Protein AF-A0A9X8X967-F1 (afdb_monomer_lite)

Sequence (261 aa):
MIESDLLDVYTKVLSPWNLIYKDFKKRVIAYIVCILVMFFSLIIVGVIKGWNNWILIANFVFCTIIFYWSLNYFILRVAKEYSKNIYGATFQSNEWTMFICLAIRNYLYQQNILVGNRELNIESLDFLISMLEKRKEEMQRTSIINYFSACGALFLILFVPVWSALNSFFYNKGNFSVEQAYGYLGMVTVILIMVICGIWGIIWRLFILELVSLKIDRVSRLLRCVETIKFMLKNNEYKKSNEIKVNLGKFEELLIEYNRK

pLDDT: mean 76.0, std 11.37, range [49.12, 91.75]

Foldseek 3Di:
DVLVVLLCCLQPLVALCNLFCVVVVVLVVVLVVVLVCVVVVLVVCCVVVVPDPVVSVVVVVVSLVVNVVCCCPSPQVNRQVVCCVAWVAGPPDPRSLVSSLVLSVVVCVVVVLQVPDLVSNLVSLVVSLVVLVVVLVVVVVVVVVVVVVVVVVVCCVVVVVLVVVLVVVVPPPDDDDPVVSVVVSVSVVVVVCCCCCRNVVVCCVPPCCRNPVDSSSSSVSSSVSSVVNSVCSVDVVVVVVPPSVTDCPVSVVSVVVVVVD

Structure (mmCIF, N/CA/C/O backbone):
data_AF-A0A9X8X967-F1
#
_entry.id   AF-A0A9X8X967-F1
#
loop_
_atom_site.group_PDB
_atom_site.id
_atom_site.type_symbol
_atom_site.label_atom_id
_atom_site.label_alt_id
_atom_site.label_comp_id
_atom_site.label_asym_id
_atom_site.label_entity_id
_atom_site.label_seq_id
_atom_site.pdbx_PDB_ins_code
_atom_site.Cartn_x
_atom_site.Cartn_y
_atom_site.Cartn_z
_atom_site.occupancy
_atom_site.B_iso_or_equiv
_atom_site.auth_seq_id
_atom_site.auth_comp_id
_atom_site.auth_asym_id
_atom_site.auth_atom_id
_atom_site.pdbx_PDB_model_num
ATOM 1 N N . MET A 1 1 ? -10.686 -12.520 17.821 1.00 68.25 1 MET A N 1
ATOM 2 C CA . MET A 1 1 ? -10.218 -11.653 18.936 1.00 68.25 1 MET A CA 1
ATOM 3 C C . MET A 1 1 ? -10.467 -10.247 18.441 1.00 68.25 1 MET A C 1
ATOM 5 O O . MET A 1 1 ? -10.017 -9.966 17.351 1.00 68.25 1 MET A O 1
ATOM 9 N N . ILE A 1 2 ? -11.179 -9.382 19.156 1.00 80.44 2 ILE A N 1
ATOM 10 C CA . ILE A 1 2 ? -11.699 -8.102 18.619 1.00 80.44 2 ILE A CA 1
ATOM 11 C C . ILE A 1 2 ? -10.695 -7.321 17.734 1.00 80.44 2 ILE A C 1
ATOM 13 O O . ILE A 1 2 ? -11.059 -6.776 16.696 1.00 80.44 2 ILE A O 1
ATOM 17 N N . GLU A 1 3 ? -9.414 -7.322 18.103 1.00 82.50 3 GLU A N 1
ATOM 18 C CA . GLU A 1 3 ? -8.309 -6.703 17.362 1.00 82.50 3 GLU A CA 1
ATOM 19 C C . GLU A 1 3 ? -8.007 -7.361 15.991 1.00 82.50 3 GLU A C 1
ATOM 21 O O . GLU A 1 3 ? -7.747 -6.659 15.013 1.00 82.50 3 GLU A O 1
ATOM 26 N N . SER A 1 4 ? -8.105 -8.693 15.868 1.00 84.00 4 SER A N 1
ATOM 27 C CA . SER A 1 4 ? -8.028 -9.397 14.576 1.00 84.00 4 SER A CA 1
ATOM 28 C C . SER A 1 4 ? -9.163 -8.999 13.649 1.00 84.00 4 SER A C 1
ATOM 30 O O . SER A 1 4 ? -8.927 -8.756 12.469 1.00 84.00 4 SER A O 1
ATOM 32 N N . ASP A 1 5 ? -10.367 -8.890 14.197 1.00 85.19 5 ASP A N 1
ATOM 33 C CA . ASP A 1 5 ? -11.582 -8.658 13.421 1.00 85.19 5 ASP A CA 1
ATOM 34 C C . ASP A 1 5 ? -11.628 -7.194 12.964 1.00 85.19 5 ASP A C 1
ATOM 36 O O . ASP A 1 5 ? -11.924 -6.897 11.808 1.00 85.19 5 ASP A O 1
ATOM 40 N N . LEU A 1 6 ? -11.202 -6.276 13.838 1.00 86.62 6 LEU A N 1
ATOM 41 C CA . LEU A 1 6 ? -11.007 -4.866 13.514 1.00 86.62 6 LEU A CA 1
ATOM 42 C C . LEU A 1 6 ? -9.927 -4.665 12.442 1.00 86.62 6 LEU A C 1
ATOM 44 O O . LEU A 1 6 ? -10.119 -3.875 11.515 1.00 86.62 6 LEU A O 1
ATOM 48 N N . LEU A 1 7 ? -8.804 -5.385 12.537 1.00 85.94 7 LEU A N 1
ATOM 49 C CA . LEU A 1 7 ? -7.766 -5.335 11.510 1.00 85.94 7 LEU A CA 1
ATOM 50 C C . LEU A 1 7 ? -8.289 -5.888 10.181 1.00 85.94 7 LEU A C 1
ATOM 52 O O . LEU A 1 7 ? -8.041 -5.302 9.130 1.00 85.94 7 LEU A O 1
ATOM 56 N N . ASP A 1 8 ? -9.046 -6.976 10.193 1.00 86.12 8 ASP A N 1
ATOM 57 C CA . ASP A 1 8 ? -9.625 -7.543 8.979 1.00 86.12 8 ASP A CA 1
ATOM 58 C C . ASP A 1 8 ? -10.626 -6.590 8.316 1.00 86.12 8 ASP A C 1
ATOM 60 O O . ASP A 1 8 ? -10.542 -6.365 7.109 1.00 86.12 8 ASP A O 1
ATOM 64 N N . VAL A 1 9 ? -11.494 -5.935 9.087 1.00 85.62 9 VAL A N 1
ATOM 65 C CA . VAL A 1 9 ? -12.396 -4.890 8.575 1.00 85.62 9 VAL A CA 1
ATOM 66 C C . VAL A 1 9 ? -11.599 -3.713 8.015 1.00 85.62 9 VAL A C 1
ATOM 68 O O . VAL A 1 9 ? -11.854 -3.265 6.896 1.00 85.62 9 VAL A O 1
ATOM 71 N N . TYR A 1 10 ? -10.574 -3.246 8.729 1.00 85.25 10 TYR A N 1
ATOM 72 C CA . TYR A 1 10 ? -9.719 -2.161 8.254 1.00 85.25 10 TYR A CA 1
ATOM 73 C C . TYR A 1 10 ? -9.001 -2.509 6.939 1.00 85.25 10 TYR A C 1
ATOM 75 O O . TYR A 1 10 ? -8.915 -1.701 6.016 1.00 85.25 10 TYR A O 1
ATOM 83 N N . THR A 1 11 ? -8.483 -3.731 6.837 1.00 81.44 11 THR A N 1
ATOM 84 C CA . THR A 1 11 ? -7.628 -4.144 5.721 1.00 81.44 11 THR A CA 1
ATOM 85 C C . THR A 1 11 ? -8.389 -4.678 4.521 1.00 81.44 11 THR A C 1
ATOM 87 O O . THR A 1 11 ? -7.900 -4.548 3.399 1.00 81.44 11 THR A O 1
ATOM 90 N N . LYS A 1 12 ? -9.555 -5.288 4.731 1.00 81.56 12 LYS A N 1
ATOM 91 C CA . LYS A 1 12 ? -10.397 -5.830 3.668 1.00 81.56 12 LYS A CA 1
ATOM 92 C C . LYS A 1 12 ? -11.453 -4.799 3.301 1.00 81.56 12 LYS A C 1
ATOM 94 O O . LYS A 1 12 ? -11.432 -4.310 2.177 1.00 81.56 12 LYS A O 1
ATOM 99 N N . VAL A 1 13 ? -12.324 -4.403 4.226 1.00 83.94 13 VAL A N 1
ATOM 100 C CA . VAL A 1 13 ? -13.479 -3.531 3.935 1.00 83.94 13 VAL A CA 1
ATOM 101 C C . VAL A 1 13 ? -13.050 -2.087 3.660 1.00 83.94 13 VAL A C 1
ATOM 103 O O . VAL A 1 13 ? -13.390 -1.543 2.613 1.00 83.94 13 VAL A O 1
ATOM 106 N N . LEU A 1 14 ? -12.237 -1.493 4.539 1.00 84.69 14 LEU A N 1
ATOM 107 C CA . LEU A 1 14 ? -11.791 -0.092 4.430 1.00 84.69 14 LEU A CA 1
ATOM 108 C C . LEU A 1 14 ? -10.559 0.113 3.533 1.00 84.69 14 LEU A C 1
ATOM 110 O O . LEU A 1 14 ? -9.954 1.188 3.524 1.00 84.69 14 LEU A O 1
ATOM 114 N N . SER A 1 15 ? -10.174 -0.898 2.752 1.00 82.19 15 SER A N 1
ATOM 115 C CA . SER A 1 15 ? -9.072 -0.745 1.805 1.00 82.19 15 SER A CA 1
ATOM 116 C C . SER A 1 15 ? -9.432 0.247 0.691 1.00 82.19 15 SER A C 1
ATOM 118 O O . SER A 1 15 ? -10.554 0.211 0.176 1.00 82.19 15 SER A O 1
ATOM 120 N N . PRO A 1 16 ? -8.477 1.075 0.218 1.00 80.25 16 PRO A N 1
ATOM 121 C CA . PRO A 1 16 ? -8.687 1.913 -0.965 1.00 80.25 16 PRO A CA 1
ATOM 122 C C . PRO A 1 16 ? -9.142 1.099 -2.180 1.00 80.25 16 PRO A C 1
ATOM 124 O O . PRO A 1 16 ? -9.908 1.583 -3.010 1.00 80.25 16 PRO A O 1
ATOM 127 N N . TRP A 1 17 ? -8.699 -0.161 -2.271 1.00 80.44 17 TRP A N 1
ATOM 128 C CA . TRP A 1 17 ? -9.154 -1.076 -3.308 1.00 80.44 17 TRP A CA 1
ATOM 129 C C . TRP A 1 17 ? -10.666 -1.299 -3.258 1.00 80.44 17 TRP A C 1
ATOM 131 O O . TRP A 1 17 ? -11.333 -1.071 -4.261 1.00 80.44 17 TRP A O 1
ATOM 141 N N . ASN A 1 18 ? -11.218 -1.694 -2.109 1.00 83.19 18 ASN A N 1
ATOM 142 C CA . ASN A 1 18 ? -12.646 -1.992 -2.000 1.00 83.19 18 ASN A CA 1
ATOM 143 C C . ASN A 1 18 ? -13.534 -0.747 -1.975 1.00 83.19 18 ASN A C 1
ATOM 145 O O . ASN A 1 18 ? -14.647 -0.807 -2.489 1.00 83.19 18 ASN A O 1
ATOM 149 N N . LEU A 1 19 ? -13.046 0.370 -1.434 1.00 84.75 19 LEU A N 1
ATOM 150 C CA . LEU A 1 19 ? -13.809 1.619 -1.373 1.00 84.75 19 LEU A CA 1
ATOM 151 C C . LEU A 1 19 ? -13.832 2.379 -2.708 1.00 84.75 19 LEU A C 1
ATOM 153 O O . LEU A 1 19 ? -14.781 3.100 -2.994 1.00 84.75 19 LEU A O 1
ATOM 157 N N . ILE A 1 20 ? -12.775 2.271 -3.515 1.00 85.50 20 ILE A N 1
ATOM 158 C CA . ILE A 1 20 ? -12.597 3.132 -4.690 1.00 85.50 20 ILE A CA 1
ATOM 159 C C . ILE A 1 20 ? -12.277 2.293 -5.928 1.00 85.50 20 ILE A C 1
ATOM 161 O O . ILE A 1 20 ? -13.062 2.242 -6.874 1.00 85.50 20 ILE A O 1
ATOM 165 N N . TYR A 1 21 ? -11.129 1.614 -5.944 1.00 80.56 21 TYR A N 1
ATOM 166 C CA . TYR A 1 21 ? -10.587 1.054 -7.188 1.00 80.56 21 TYR A CA 1
ATOM 167 C C . TYR A 1 21 ? -11.379 -0.140 -7.749 1.00 80.56 21 TYR A C 1
ATOM 169 O O . TYR A 1 21 ? -11.346 -0.369 -8.960 1.00 80.56 21 TYR A O 1
ATOM 177 N N . LYS A 1 22 ? -12.126 -0.877 -6.916 1.00 83.31 22 LYS A N 1
ATOM 178 C CA . LYS A 1 22 ? -12.983 -2.007 -7.324 1.00 83.31 22 LYS A CA 1
ATOM 179 C C . LYS A 1 22 ? -13.998 -1.581 -8.388 1.00 83.31 22 LYS A C 1
ATOM 181 O O . LYS A 1 22 ? -14.195 -2.313 -9.363 1.00 83.31 22 LYS A O 1
ATOM 186 N N . ASP A 1 23 ? -14.562 -0.382 -8.248 1.00 83.31 23 ASP A N 1
ATOM 187 C CA . ASP A 1 23 ? -15.622 0.141 -9.117 1.00 83.31 23 ASP A CA 1
ATOM 188 C C . ASP A 1 23 ? -15.113 0.557 -10.506 1.00 83.31 23 ASP A C 1
ATOM 190 O O . ASP A 1 23 ? -15.862 0.554 -11.481 1.00 83.31 23 ASP A O 1
ATOM 194 N N . PHE A 1 24 ? -13.812 0.819 -10.649 1.00 85.19 24 PHE A N 1
ATOM 195 C CA . PHE A 1 24 ? -13.181 1.107 -11.940 1.00 85.19 24 PHE A CA 1
ATOM 196 C C . PHE A 1 24 ? -11.979 0.200 -12.229 1.00 85.19 24 PHE A C 1
ATOM 198 O O . PHE A 1 24 ? -11.060 0.576 -12.962 1.00 85.19 24 PHE A O 1
ATOM 205 N N . LYS A 1 25 ? -12.027 -1.052 -11.749 1.00 82.19 25 LYS A N 1
ATOM 206 C CA . LYS A 1 25 ? -10.971 -2.065 -11.937 1.00 82.19 25 LYS A CA 1
ATOM 207 C C . LYS A 1 25 ? -10.517 -2.215 -13.391 1.00 82.19 25 LYS A C 1
ATOM 209 O O . LYS A 1 25 ? -9.328 -2.341 -13.653 1.00 82.19 25 LYS A O 1
ATOM 214 N N . LYS A 1 26 ? -11.450 -2.138 -14.352 1.00 84.31 26 LYS A N 1
ATOM 215 C CA . LYS A 1 26 ? -11.147 -2.230 -15.792 1.00 84.31 26 LYS A CA 1
ATOM 216 C C . LYS A 1 26 ? -10.220 -1.100 -16.244 1.00 84.31 26 LYS A C 1
ATOM 218 O O . LYS A 1 26 ? -9.294 -1.349 -17.004 1.00 84.31 26 LYS A O 1
ATOM 223 N N . ARG A 1 27 ? -10.437 0.119 -15.739 1.00 84.00 27 ARG A N 1
ATOM 224 C CA . ARG A 1 27 ? -9.608 1.295 -16.031 1.00 84.00 27 ARG A CA 1
ATOM 225 C C . ARG A 1 27 ? -8.220 1.159 -15.410 1.00 84.00 27 ARG A C 1
ATOM 227 O O . ARG A 1 27 ? -7.241 1.440 -16.088 1.00 84.00 27 ARG A O 1
ATOM 234 N N . VAL A 1 28 ? -8.134 0.686 -14.163 1.00 82.44 28 VAL A N 1
ATOM 235 C CA . VAL A 1 28 ? -6.846 0.438 -13.489 1.00 82.44 28 VAL A CA 1
ATOM 236 C C . VAL A 1 28 ? -6.035 -0.623 -14.236 1.00 82.44 28 VAL A C 1
ATOM 238 O O . VAL A 1 28 ? -4.866 -0.400 -14.530 1.00 82.44 28 VAL A O 1
ATOM 241 N N . ILE A 1 29 ? -6.660 -1.748 -14.598 1.00 81.62 29 ILE A N 1
ATOM 242 C CA . ILE A 1 29 ? -5.999 -2.828 -15.343 1.00 81.62 29 ILE A CA 1
ATOM 243 C C . ILE A 1 29 ? -5.556 -2.336 -16.723 1.00 81.62 29 ILE A C 1
ATOM 245 O O . ILE A 1 29 ? -4.400 -2.526 -17.083 1.00 81.62 29 ILE A O 1
ATOM 249 N N . ALA A 1 30 ? -6.437 -1.667 -17.474 1.00 84.94 30 ALA A N 1
ATOM 250 C CA . ALA A 1 30 ? -6.096 -1.122 -18.786 1.00 84.94 30 ALA A CA 1
ATOM 251 C C . ALA A 1 30 ? -4.916 -0.144 -18.704 1.00 84.94 30 ALA A C 1
ATOM 253 O O . ALA A 1 30 ? -3.996 -0.228 -19.508 1.00 84.94 30 ALA A O 1
ATOM 254 N N . TYR A 1 31 ? -4.901 0.729 -17.694 1.00 85.06 31 TYR A N 1
ATOM 255 C CA . TYR A 1 31 ? -3.797 1.651 -17.449 1.00 85.06 31 TYR A CA 1
ATOM 256 C C . TYR A 1 31 ? -2.475 0.903 -17.214 1.00 85.06 31 TYR A C 1
ATOM 258 O O . TYR A 1 31 ? -1.497 1.167 -17.911 1.00 85.06 31 TYR A O 1
ATOM 266 N N . ILE A 1 32 ? -2.459 -0.085 -16.311 1.00 80.50 32 ILE A N 1
ATOM 267 C CA . ILE A 1 32 ? -1.270 -0.912 -16.037 1.00 80.50 32 ILE A CA 1
ATOM 268 C C . ILE A 1 32 ? -0.780 -1.610 -17.313 1.00 80.50 32 ILE A C 1
ATOM 270 O O . ILE A 1 32 ? 0.415 -1.583 -17.603 1.00 80.50 32 ILE A O 1
ATOM 274 N N . VAL A 1 33 ? -1.689 -2.191 -18.102 1.00 82.94 33 VAL A N 1
ATOM 275 C CA . VAL A 1 33 ? -1.343 -2.861 -19.365 1.00 82.94 33 VAL A CA 1
ATOM 276 C C . VAL A 1 33 ? -0.732 -1.876 -20.362 1.00 82.94 33 VAL A C 1
ATOM 278 O O . VAL A 1 33 ? 0.333 -2.163 -20.902 1.00 82.94 33 VAL A O 1
ATOM 281 N N . CYS A 1 34 ? -1.337 -0.702 -20.566 1.00 84.69 34 CYS A N 1
ATOM 282 C CA . CYS A 1 34 ? -0.803 0.323 -21.468 1.00 84.69 34 CYS A CA 1
ATOM 283 C C . CYS A 1 34 ? 0.621 0.743 -21.086 1.00 84.69 34 CYS A C 1
ATOM 285 O O . CYS A 1 34 ? 1.469 0.933 -21.954 1.00 84.69 34 CYS A O 1
ATOM 287 N N . ILE A 1 35 ? 0.901 0.852 -19.789 1.00 81.31 35 ILE A N 1
ATOM 288 C CA . ILE A 1 35 ? 2.224 1.231 -19.288 1.00 81.31 35 ILE A CA 1
ATOM 289 C C . ILE A 1 35 ? 3.246 0.134 -19.534 1.00 81.31 35 ILE A C 1
ATOM 291 O O . ILE A 1 35 ? 4.339 0.422 -20.016 1.00 81.31 35 ILE A O 1
ATOM 295 N N . LEU A 1 36 ? 2.899 -1.118 -19.228 1.00 78.94 36 LEU A N 1
ATOM 296 C CA . LEU A 1 36 ? 3.782 -2.249 -19.491 1.00 78.94 36 LEU A CA 1
ATOM 297 C C . LEU A 1 36 ? 4.109 -2.331 -20.983 1.00 78.94 36 LEU A C 1
ATOM 299 O O . LEU A 1 36 ? 5.281 -2.410 -21.341 1.00 78.94 36 LEU A O 1
ATOM 303 N N . VAL A 1 37 ? 3.099 -2.220 -21.850 1.00 85.31 37 VAL A N 1
ATOM 304 C CA . VAL A 1 37 ? 3.288 -2.204 -23.307 1.00 85.31 37 VAL A CA 1
ATOM 305 C C . VAL A 1 37 ? 4.204 -1.053 -23.732 1.00 85.31 37 VAL A C 1
ATOM 307 O O . VAL A 1 37 ? 5.136 -1.281 -24.500 1.00 85.31 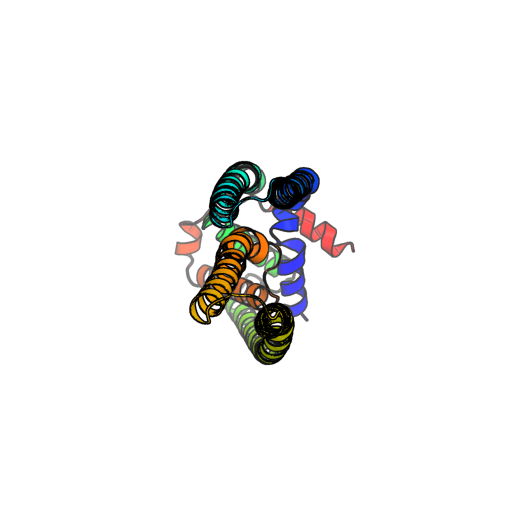37 VAL A O 1
ATOM 310 N N . MET A 1 38 ? 4.006 0.156 -23.196 1.00 83.69 38 MET A N 1
ATOM 311 C CA . MET A 1 38 ? 4.870 1.306 -23.476 1.00 83.69 38 MET A CA 1
ATOM 312 C C . MET A 1 38 ? 6.333 1.019 -23.100 1.00 83.69 38 MET A C 1
ATOM 314 O O . MET A 1 38 ? 7.215 1.173 -23.944 1.00 83.69 38 MET A O 1
ATOM 318 N N . PHE A 1 39 ? 6.603 0.537 -21.882 1.00 77.81 39 PHE A N 1
ATOM 319 C CA . PHE A 1 39 ? 7.967 0.226 -21.440 1.00 77.81 39 PHE A CA 1
ATOM 320 C C . PHE A 1 39 ? 8.613 -0.905 -22.249 1.00 77.81 39 PHE A C 1
ATOM 322 O O . PHE A 1 39 ? 9.757 -0.763 -22.678 1.00 77.81 39 PHE A O 1
ATOM 329 N N . PHE A 1 40 ? 7.889 -1.996 -22.520 1.00 77.00 40 PHE A N 1
ATOM 330 C CA . PHE A 1 40 ? 8.412 -3.092 -23.340 1.00 77.00 40 PHE A CA 1
ATOM 331 C C . PHE A 1 40 ? 8.702 -2.643 -24.772 1.00 77.00 40 PHE A C 1
ATOM 333 O O . PHE A 1 40 ? 9.763 -2.962 -25.306 1.00 77.00 40 PHE A O 1
ATOM 340 N N . SER A 1 41 ? 7.805 -1.861 -25.379 1.00 81.12 41 SER A N 1
ATOM 341 C CA . SER A 1 41 ? 8.018 -1.335 -26.729 1.00 81.12 41 SER A CA 1
ATOM 342 C C . SER A 1 41 ? 9.268 -0.454 -26.811 1.00 81.12 41 SER A C 1
ATOM 344 O O . SER A 1 41 ? 10.035 -0.572 -27.763 1.00 81.12 41 SER A O 1
ATOM 346 N N . LEU A 1 42 ? 9.534 0.357 -25.783 1.00 80.81 42 LEU A N 1
ATOM 347 C CA . LEU A 1 42 ? 10.707 1.226 -25.715 1.00 80.81 42 LEU A CA 1
ATOM 348 C C . LEU A 1 42 ? 12.007 0.423 -25.622 1.00 80.81 42 LEU A C 1
ATOM 350 O O . LEU A 1 42 ? 12.968 0.736 -26.323 1.00 80.81 42 LEU A O 1
ATOM 354 N N . ILE A 1 43 ? 12.024 -0.639 -24.813 1.00 75.62 43 ILE A N 1
ATOM 355 C CA . ILE A 1 43 ? 13.172 -1.550 -24.715 1.00 75.62 43 ILE A CA 1
ATOM 356 C C . ILE A 1 43 ? 13.419 -2.235 -26.066 1.00 75.62 43 ILE A C 1
ATOM 358 O O . ILE A 1 43 ? 14.541 -2.213 -26.565 1.00 75.62 43 ILE A O 1
ATOM 362 N N . ILE A 1 44 ? 12.375 -2.790 -26.690 1.00 77.50 44 ILE A N 1
ATOM 363 C CA . ILE A 1 44 ? 12.481 -3.496 -27.977 1.00 77.50 44 ILE A CA 1
ATOM 364 C C . ILE A 1 44 ? 12.991 -2.557 -29.076 1.00 77.50 44 ILE A C 1
ATOM 366 O O . ILE A 1 44 ? 13.932 -2.898 -29.788 1.00 77.50 44 ILE A O 1
ATOM 370 N N . VAL A 1 45 ? 12.412 -1.359 -29.201 1.00 81.62 45 VAL A N 1
ATOM 371 C CA . VAL A 1 45 ? 12.843 -0.362 -30.195 1.00 81.62 45 VAL A CA 1
ATOM 372 C C . VAL A 1 45 ? 14.281 0.077 -29.939 1.00 81.62 45 VAL A C 1
ATOM 374 O O . VAL A 1 45 ? 15.057 0.189 -30.887 1.00 81.62 45 VAL A O 1
ATOM 377 N N . GLY A 1 46 ? 14.644 0.285 -28.673 1.00 78.38 46 GLY A N 1
ATOM 378 C CA . GLY A 1 46 ? 15.997 0.632 -28.265 1.00 78.38 46 GLY A CA 1
ATOM 379 C C . GLY A 1 46 ? 17.036 -0.407 -28.685 1.00 78.38 46 GLY A C 1
ATOM 380 O O . GLY A 1 46 ? 18.081 -0.042 -29.225 1.00 78.38 46 GLY A O 1
ATOM 381 N N . VAL A 1 47 ? 16.714 -1.694 -28.510 1.00 74.12 47 VAL A N 1
ATOM 382 C CA . VAL A 1 47 ? 17.558 -2.821 -28.937 1.00 74.12 47 VAL A CA 1
ATOM 383 C C . VAL A 1 47 ? 17.630 -2.914 -30.463 1.00 74.12 47 VAL A C 1
ATOM 385 O O . VAL A 1 47 ? 18.727 -2.972 -31.011 1.00 74.12 47 VAL A O 1
ATOM 388 N N . ILE A 1 48 ? 16.491 -2.871 -31.166 1.00 78.69 48 ILE A N 1
ATOM 389 C CA . ILE A 1 48 ? 16.438 -2.996 -32.637 1.00 78.69 48 ILE A CA 1
ATOM 390 C C . ILE A 1 48 ? 17.202 -1.862 -33.324 1.00 78.69 48 ILE A C 1
ATOM 392 O O . ILE A 1 48 ? 17.904 -2.091 -34.306 1.00 78.69 48 ILE A O 1
ATOM 396 N N . LYS A 1 49 ? 17.061 -0.627 -32.831 1.00 81.12 49 LYS A N 1
ATOM 397 C CA . LYS A 1 49 ? 17.703 0.549 -33.429 1.00 81.12 49 LYS A CA 1
ATOM 398 C C . LYS A 1 49 ? 19.135 0.783 -32.947 1.00 81.12 49 LYS A C 1
ATOM 400 O O . LYS A 1 49 ? 19.743 1.755 -33.390 1.00 81.12 49 LYS A O 1
ATOM 405 N N . GLY A 1 50 ? 19.655 -0.049 -32.041 1.00 79.62 50 GLY A N 1
ATOM 406 C CA . GLY A 1 50 ? 20.996 0.119 -31.478 1.00 79.62 50 GLY A CA 1
ATOM 407 C C . GLY A 1 50 ? 21.193 1.491 -30.830 1.00 79.62 50 GLY A C 1
ATOM 408 O O . GLY A 1 50 ? 22.214 2.140 -31.048 1.00 79.62 50 GLY A O 1
ATOM 409 N N . TRP A 1 51 ? 20.187 1.985 -30.100 1.00 78.62 51 TRP A N 1
ATOM 410 C CA . TRP A 1 51 ? 20.268 3.301 -29.470 1.00 78.62 51 TRP A CA 1
ATOM 411 C C . TRP A 1 51 ? 21.436 3.371 -28.491 1.00 78.62 51 TRP A C 1
ATOM 413 O O . TRP A 1 51 ? 21.618 2.488 -27.656 1.00 78.62 51 TRP A O 1
ATOM 423 N N . ASN A 1 52 ? 22.189 4.470 -28.549 1.00 78.38 52 ASN A N 1
ATOM 424 C CA . ASN A 1 52 ? 23.182 4.760 -27.524 1.00 78.38 52 ASN A CA 1
ATOM 425 C C . ASN A 1 52 ? 22.483 4.931 -26.158 1.00 78.38 52 ASN A C 1
ATOM 427 O O . ASN A 1 52 ? 21.361 5.441 -26.077 1.00 78.38 52 ASN A O 1
ATOM 431 N N . ASN A 1 53 ? 23.176 4.557 -25.085 1.00 71.75 53 ASN A N 1
ATOM 432 C CA . ASN A 1 53 ? 22.720 4.587 -23.697 1.00 71.75 53 ASN A CA 1
ATOM 433 C C . ASN A 1 53 ? 22.077 5.926 -23.308 1.00 71.75 53 ASN A C 1
ATOM 435 O O . ASN A 1 53 ? 21.052 5.942 -22.636 1.00 71.75 53 ASN A O 1
ATOM 439 N N . TRP A 1 54 ? 22.610 7.054 -23.785 1.00 72.25 54 TRP A N 1
ATOM 440 C CA . TRP A 1 54 ? 22.041 8.380 -23.513 1.00 72.25 54 TRP A CA 1
ATOM 441 C C . TRP A 1 54 ? 20.631 8.571 -24.079 1.00 72.25 54 TRP A C 1
ATOM 443 O O . TRP A 1 54 ? 19.779 9.165 -23.422 1.00 72.25 54 TRP A O 1
ATOM 453 N N . ILE A 1 55 ? 20.359 8.031 -25.269 1.00 77.88 55 ILE A N 1
ATOM 454 C CA . ILE A 1 55 ? 19.038 8.097 -25.905 1.00 77.88 55 ILE A CA 1
ATOM 455 C C . ILE A 1 55 ? 18.054 7.207 -25.140 1.00 77.88 55 ILE A C 1
ATOM 457 O O . ILE A 1 55 ? 16.914 7.611 -24.910 1.00 77.88 55 ILE A O 1
ATOM 461 N N . LEU A 1 56 ? 18.495 6.027 -24.696 1.00 73.00 56 LEU A N 1
ATOM 462 C CA . LEU A 1 56 ? 17.696 5.135 -23.852 1.00 73.00 56 LEU A CA 1
ATOM 463 C C . LEU A 1 56 ? 17.327 5.799 -22.522 1.00 73.00 56 LEU A C 1
ATOM 465 O O . LEU A 1 56 ? 16.155 5.808 -22.154 1.00 73.00 56 LEU A O 1
ATOM 469 N N . ILE A 1 57 ? 18.301 6.411 -21.842 1.00 72.81 57 ILE A N 1
ATOM 470 C CA . ILE A 1 57 ? 18.087 7.128 -20.579 1.00 72.81 57 ILE A CA 1
ATOM 471 C C . ILE A 1 57 ? 17.124 8.304 -20.784 1.00 72.81 57 ILE A C 1
ATOM 473 O O . ILE A 1 57 ? 16.168 8.448 -20.025 1.00 72.81 57 ILE A O 1
ATOM 477 N N . ALA A 1 58 ? 17.323 9.121 -21.823 1.00 78.12 58 ALA A N 1
ATOM 478 C CA . ALA A 1 58 ? 16.457 10.266 -22.103 1.00 78.12 58 ALA A CA 1
ATOM 479 C C . ALA A 1 58 ? 15.000 9.843 -22.365 1.00 78.12 58 ALA A C 1
ATOM 481 O O . ALA A 1 58 ? 14.074 10.411 -21.783 1.00 78.12 58 ALA A O 1
ATOM 482 N N . ASN A 1 59 ? 14.786 8.804 -23.180 1.00 81.31 59 ASN A N 1
ATOM 483 C CA . ASN A 1 59 ? 13.449 8.266 -23.444 1.00 81.31 59 ASN A CA 1
ATOM 484 C C . ASN A 1 59 ? 12.825 7.640 -22.190 1.00 81.31 59 ASN A C 1
ATOM 486 O O . ASN A 1 59 ? 11.638 7.823 -21.932 1.00 81.31 59 ASN A O 1
ATOM 490 N N . PHE A 1 60 ? 13.618 6.946 -21.375 1.00 76.81 60 PHE A N 1
ATOM 491 C CA . PHE A 1 60 ? 13.161 6.370 -20.114 1.00 76.81 60 PHE A CA 1
ATOM 492 C C . PHE A 1 60 ? 12.679 7.443 -19.125 1.00 76.81 60 PHE A C 1
ATOM 494 O O . PHE A 1 60 ? 11.595 7.318 -18.546 1.00 76.81 60 PHE A O 1
ATOM 501 N N . VAL A 1 61 ? 13.444 8.528 -18.963 1.00 78.75 61 VAL A N 1
ATOM 502 C CA . VAL A 1 61 ? 13.055 9.672 -18.123 1.00 78.75 61 VAL A CA 1
ATOM 503 C C . VAL A 1 61 ? 11.773 10.310 -18.656 1.00 78.75 61 VAL A C 1
ATOM 505 O O . VAL A 1 61 ? 10.832 10.529 -17.893 1.00 78.75 61 VAL A O 1
ATOM 508 N N . PHE A 1 62 ? 11.692 10.537 -19.967 1.00 82.69 62 PHE A N 1
ATOM 509 C CA . PHE A 1 62 ? 10.506 11.096 -20.612 1.00 82.69 62 PHE A CA 1
ATOM 510 C C . PHE A 1 62 ? 9.252 10.235 -20.386 1.00 82.69 62 PHE A C 1
ATOM 512 O O . PHE A 1 62 ? 8.220 10.738 -19.936 1.00 82.69 62 PHE A O 1
ATOM 519 N N . CYS A 1 63 ? 9.349 8.920 -20.593 1.00 81.81 63 CYS A N 1
ATOM 520 C CA . CYS A 1 63 ? 8.264 7.980 -20.318 1.00 81.81 63 CYS A CA 1
ATOM 521 C C . CYS A 1 63 ? 7.861 7.956 -18.841 1.00 81.81 63 CYS A C 1
ATOM 523 O O . CYS A 1 63 ? 6.675 7.844 -18.539 1.00 81.81 63 CYS A O 1
ATOM 525 N N . THR A 1 64 ? 8.813 8.110 -17.920 1.00 76.00 64 THR A N 1
ATOM 526 C CA . THR A 1 64 ? 8.528 8.186 -16.479 1.00 76.00 64 THR A CA 1
ATOM 527 C C . THR A 1 64 ? 7.736 9.449 -16.126 1.00 76.00 64 THR A C 1
ATOM 529 O O . THR A 1 64 ? 6.796 9.391 -15.330 1.00 76.00 64 THR A O 1
ATOM 532 N N . ILE A 1 65 ? 8.053 10.587 -16.752 1.00 81.25 65 ILE A N 1
ATOM 533 C CA . ILE A 1 65 ? 7.306 11.841 -16.574 1.00 81.25 65 ILE A CA 1
ATOM 534 C C . ILE A 1 65 ? 5.876 11.696 -17.113 1.00 81.25 65 ILE A C 1
ATOM 536 O O . ILE A 1 65 ? 4.919 12.029 -16.409 1.00 81.25 65 ILE A O 1
ATOM 540 N N . ILE A 1 66 ? 5.715 11.144 -18.322 1.00 84.62 66 ILE A N 1
ATOM 541 C CA . ILE A 1 66 ? 4.394 10.866 -18.912 1.00 84.62 66 ILE A CA 1
ATOM 542 C C . ILE A 1 66 ? 3.594 9.913 -18.026 1.00 84.62 66 ILE A C 1
ATOM 544 O O . ILE A 1 66 ? 2.405 10.132 -17.780 1.00 84.62 66 ILE A O 1
ATOM 548 N N . PHE A 1 67 ? 4.237 8.868 -17.511 1.00 82.25 67 PHE A N 1
ATOM 549 C CA . PHE A 1 67 ? 3.627 7.936 -16.573 1.00 82.25 67 PHE A CA 1
ATOM 550 C C . PHE A 1 67 ? 3.101 8.664 -15.327 1.00 82.25 67 PHE A C 1
ATOM 552 O O . PHE A 1 67 ? 1.945 8.486 -14.952 1.00 82.25 67 PHE A O 1
ATOM 559 N N . TYR A 1 68 ? 3.895 9.541 -14.711 1.00 79.81 68 TYR A N 1
ATOM 560 C CA . TYR A 1 68 ? 3.456 10.293 -13.533 1.00 79.81 68 TYR A CA 1
ATOM 561 C C . TYR A 1 68 ? 2.250 11.200 -13.829 1.00 79.81 68 TYR A C 1
ATOM 563 O O . TYR A 1 68 ? 1.286 11.252 -13.058 1.00 79.81 68 TYR A O 1
ATOM 571 N N . TRP A 1 69 ? 2.277 11.903 -14.960 1.00 83.12 69 TRP A N 1
ATOM 572 C CA . TRP A 1 69 ? 1.181 12.779 -15.377 1.00 83.12 69 TRP A CA 1
ATOM 573 C C . TRP A 1 69 ? -0.100 11.999 -15.676 1.00 83.12 69 TRP A C 1
ATOM 575 O O . TRP A 1 69 ? -1.180 12.354 -15.198 1.00 83.12 69 TRP A O 1
ATOM 585 N N . SER A 1 70 ? 0.021 10.905 -16.422 1.00 85.00 70 SER A N 1
ATOM 586 C CA . SER A 1 70 ? -1.113 10.053 -16.777 1.00 85.00 70 SER A CA 1
ATOM 587 C C . SER A 1 70 ? -1.716 9.357 -15.552 1.00 85.00 70 SER A C 1
ATOM 589 O O . SER A 1 70 ? -2.939 9.296 -15.446 1.00 85.00 70 SER A O 1
ATOM 591 N N . LEU A 1 71 ? -0.910 8.945 -14.566 1.00 83.44 71 LEU A N 1
ATOM 592 C CA . LEU A 1 71 ? -1.398 8.380 -13.303 1.00 83.44 71 LEU A CA 1
ATOM 593 C C . LEU A 1 71 ? -2.296 9.371 -12.559 1.00 83.44 71 LEU A C 1
ATOM 595 O O . LEU A 1 71 ? -3.411 9.040 -12.142 1.00 83.44 71 LEU A O 1
ATOM 599 N N . ASN A 1 72 ? -1.802 10.600 -12.404 1.00 81.31 72 ASN A N 1
ATOM 600 C CA . ASN A 1 72 ? -2.528 11.666 -11.730 1.00 81.31 72 ASN A CA 1
ATOM 601 C C . ASN A 1 72 ? -3.857 11.962 -12.429 1.00 81.31 72 ASN A C 1
ATOM 603 O O . ASN A 1 72 ? -4.889 12.094 -11.771 1.00 81.31 72 ASN A O 1
ATOM 607 N N . TYR A 1 73 ? -3.838 12.033 -13.759 1.00 84.50 73 TYR A N 1
ATOM 608 C CA . TYR A 1 73 ? -5.001 12.425 -14.542 1.00 84.50 73 TYR A CA 1
ATOM 609 C C . TYR A 1 73 ? -6.040 11.304 -14.686 1.00 84.50 73 TYR A C 1
ATOM 611 O O . TYR A 1 73 ? -7.224 11.526 -14.444 1.00 84.50 73 TYR A O 1
ATOM 619 N N . PHE A 1 74 ? -5.623 10.093 -15.061 1.00 83.56 74 PHE A N 1
ATOM 620 C CA . PHE A 1 74 ? -6.551 9.005 -15.385 1.00 83.56 74 PHE A CA 1
ATOM 621 C C . PHE A 1 74 ? -7.016 8.207 -14.173 1.00 83.56 74 PHE A C 1
ATOM 623 O O . PHE A 1 74 ? -8.110 7.637 -14.224 1.00 83.56 74 PHE A O 1
ATOM 630 N N . ILE A 1 75 ? -6.202 8.142 -13.115 1.00 84.81 75 ILE A N 1
ATOM 631 C CA . ILE A 1 75 ? -6.494 7.327 -11.936 1.00 84.81 75 ILE A CA 1
ATOM 632 C C . ILE A 1 75 ? -6.793 8.203 -10.720 1.00 84.81 75 ILE A C 1
ATOM 634 O O . ILE A 1 75 ? -7.902 8.133 -10.193 1.00 84.81 75 ILE A O 1
ATOM 638 N N . LEU A 1 76 ? -5.855 9.049 -10.283 1.00 83.56 76 LEU A N 1
ATOM 639 C CA . LEU A 1 76 ? -6.010 9.767 -9.009 1.00 83.56 76 LEU A CA 1
ATOM 640 C C . LEU A 1 76 ? -7.098 10.841 -9.053 1.00 83.56 76 LEU A C 1
ATOM 642 O O . LEU A 1 76 ? -7.860 10.974 -8.098 1.00 83.56 76 LEU A O 1
ATOM 646 N N . ARG A 1 77 ? -7.218 11.590 -10.152 1.00 86.06 77 ARG A N 1
ATOM 647 C CA . ARG A 1 77 ? -8.293 12.577 -10.308 1.00 86.06 77 ARG A CA 1
ATOM 648 C C . ARG A 1 77 ? -9.669 11.915 -10.286 1.00 86.06 77 ARG A C 1
ATOM 650 O O . ARG A 1 77 ? -10.539 12.353 -9.542 1.00 86.06 77 ARG A O 1
ATOM 657 N N . VAL A 1 78 ? -9.830 10.826 -11.039 1.00 87.50 78 VAL A N 1
ATOM 658 C CA . VAL A 1 78 ? -11.081 10.054 -11.076 1.00 87.50 78 VAL A CA 1
ATOM 659 C C . VAL A 1 78 ? -11.405 9.487 -9.693 1.00 87.50 78 VAL A C 1
ATOM 661 O O . VAL A 1 78 ? -12.541 9.593 -9.246 1.00 87.50 78 VAL A O 1
ATOM 664 N N . ALA A 1 79 ? -10.409 8.954 -8.979 1.00 87.12 79 ALA A N 1
ATOM 665 C CA . ALA A 1 79 ? -10.569 8.471 -7.610 1.00 87.12 79 ALA A CA 1
ATOM 666 C C . ALA A 1 79 ? -11.037 9.575 -6.645 1.00 87.12 79 ALA A C 1
ATOM 668 O O . ALA A 1 79 ? -11.935 9.338 -5.841 1.00 87.12 79 ALA A O 1
ATOM 669 N N . LYS A 1 80 ? -10.464 10.783 -6.745 1.00 89.00 80 LYS A N 1
ATOM 670 C CA . LYS A 1 80 ? -10.830 11.943 -5.915 1.00 89.00 80 LYS A CA 1
ATOM 671 C C . LYS A 1 80 ? -12.247 12.440 -6.185 1.00 89.00 80 LYS A C 1
ATOM 673 O O . LYS A 1 80 ? -12.985 12.711 -5.242 1.00 89.00 80 LYS A O 1
ATOM 678 N N . GLU A 1 81 ? -12.631 12.560 -7.454 1.00 89.31 81 GLU A N 1
ATOM 679 C CA . GLU A 1 81 ? -13.987 12.967 -7.843 1.00 89.31 81 GLU A CA 1
ATOM 680 C C . GLU A 1 81 ? -15.013 11.912 -7.407 1.00 89.31 81 GLU A C 1
ATOM 682 O O . GLU A 1 81 ? -16.033 12.240 -6.800 1.00 89.31 81 GLU A O 1
ATOM 687 N N . TYR A 1 82 ? -14.701 10.634 -7.630 1.00 89.06 82 TYR A N 1
ATOM 688 C CA . TYR A 1 82 ? -15.537 9.517 -7.209 1.00 89.06 82 TYR A CA 1
ATOM 689 C C . TYR A 1 82 ? -15.756 9.491 -5.694 1.00 89.06 82 TYR A C 1
ATOM 691 O O . TYR A 1 82 ? -16.894 9.426 -5.228 1.00 89.06 82 TYR A O 1
ATOM 699 N N . SER A 1 83 ? -14.676 9.577 -4.913 1.00 88.94 83 SER A N 1
ATOM 700 C CA . SER A 1 83 ? -14.773 9.495 -3.460 1.00 88.94 83 SER A CA 1
ATOM 701 C C . SER A 1 83 ? -15.547 10.678 -2.876 1.00 88.94 83 SER A C 1
ATOM 703 O O . SER A 1 83 ? -16.336 10.499 -1.950 1.00 88.94 83 SER A O 1
ATOM 705 N N . LYS A 1 84 ? -15.369 11.877 -3.445 1.00 88.00 84 LYS A N 1
ATOM 706 C CA . LYS A 1 84 ? -16.099 13.074 -3.032 1.00 88.00 84 LYS A CA 1
ATOM 707 C C . LYS A 1 84 ? -17.597 12.928 -3.293 1.00 88.00 84 LYS A C 1
ATOM 709 O O . LYS A 1 84 ? -18.388 13.263 -2.421 1.00 88.00 84 LYS A O 1
ATOM 714 N N . ASN A 1 85 ? -17.980 12.387 -4.448 1.00 87.62 85 ASN A N 1
ATOM 715 C CA . ASN A 1 85 ? -19.387 12.212 -4.810 1.00 87.62 85 ASN A CA 1
ATOM 716 C C . ASN A 1 85 ? -20.087 11.135 -3.973 1.00 87.62 85 ASN A C 1
ATOM 718 O O . ASN A 1 85 ? -21.241 11.305 -3.596 1.00 87.62 85 ASN A O 1
ATOM 722 N N . ILE A 1 86 ? -19.400 10.028 -3.686 1.00 87.62 86 ILE A N 1
ATOM 723 C CA . ILE A 1 86 ? -19.998 8.879 -2.998 1.00 87.62 86 ILE A CA 1
ATOM 724 C C . ILE A 1 86 ? -19.934 9.020 -1.477 1.00 87.62 86 ILE A C 1
ATOM 726 O O . ILE A 1 86 ? -20.932 8.794 -0.795 1.00 87.62 86 ILE A O 1
ATOM 730 N N . TYR A 1 87 ? -18.771 9.395 -0.944 1.00 85.25 87 TYR A N 1
ATOM 731 C CA . TYR A 1 87 ? -18.511 9.428 0.497 1.00 85.25 87 TYR A CA 1
ATOM 732 C C . TYR A 1 87 ? -18.577 10.842 1.084 1.00 85.25 87 TYR A C 1
ATOM 734 O O . TYR A 1 87 ? -18.564 10.988 2.301 1.00 85.25 87 TYR A O 1
ATOM 742 N N . GLY A 1 88 ? -18.629 11.894 0.261 1.00 83.56 88 GLY A N 1
ATOM 743 C CA . GLY A 1 88 ? -18.520 13.278 0.740 1.00 83.56 88 GLY A CA 1
ATOM 744 C C . GLY A 1 88 ? -17.103 13.663 1.185 1.00 83.56 88 GLY A C 1
ATOM 745 O O . GLY A 1 88 ? -16.921 14.720 1.780 1.00 83.56 88 GLY A O 1
ATOM 746 N N . ALA A 1 89 ? -16.100 12.819 0.909 1.00 85.81 89 ALA A N 1
ATOM 747 C CA . ALA A 1 89 ? -14.716 13.006 1.337 1.00 85.81 89 ALA A CA 1
ATOM 748 C C . ALA A 1 89 ? -13.738 12.798 0.173 1.00 85.81 89 ALA A C 1
ATOM 750 O O . ALA A 1 89 ? -13.810 11.812 -0.568 1.00 85.81 89 ALA A O 1
ATOM 751 N N . THR A 1 90 ? -12.793 13.722 0.011 1.00 86.75 90 THR A N 1
ATOM 752 C CA . THR A 1 90 ? -11.832 13.675 -1.101 1.00 86.75 90 THR A CA 1
ATOM 753 C C . THR A 1 90 ? -10.697 12.688 -0.818 1.00 86.75 90 THR A C 1
ATOM 755 O O . THR A 1 90 ? -9.981 12.843 0.162 1.00 86.75 90 THR A O 1
ATOM 758 N N . PHE A 1 91 ? -10.473 11.698 -1.684 1.00 85.38 91 PHE A N 1
ATOM 759 C CA . PHE A 1 91 ? -9.433 10.681 -1.509 1.00 85.38 91 PHE A CA 1
ATOM 760 C C . PHE A 1 91 ? -8.049 11.319 -1.308 1.00 85.38 91 PHE A C 1
ATOM 762 O O . PHE A 1 91 ? -7.698 12.281 -1.997 1.00 85.38 91 PHE A O 1
ATOM 769 N N . GLN A 1 92 ? -7.270 10.782 -0.362 1.00 81.44 92 GLN A N 1
ATOM 770 C CA . GLN A 1 92 ? -5.975 11.326 0.088 1.00 81.44 92 GLN A CA 1
ATOM 771 C C . GLN A 1 92 ? -6.033 12.726 0.736 1.00 81.44 92 GLN A C 1
ATOM 773 O O . GLN A 1 92 ? -5.002 13.385 0.857 1.00 81.44 92 GLN A O 1
ATOM 778 N N . SER A 1 93 ? -7.206 13.198 1.170 1.00 84.62 93 SER A N 1
ATOM 779 C CA . SER A 1 93 ? -7.332 14.424 1.967 1.00 84.62 93 SER A CA 1
ATOM 780 C C . SER A 1 93 ? -7.456 14.129 3.469 1.00 84.62 93 SER A C 1
ATOM 782 O O . SER A 1 93 ? -7.656 12.989 3.905 1.00 84.62 93 SER A O 1
ATOM 784 N N . ASN A 1 94 ? -7.386 15.181 4.286 1.00 82.38 94 ASN A N 1
ATOM 785 C CA . ASN A 1 94 ? -7.707 15.087 5.712 1.00 82.38 94 ASN A CA 1
ATOM 786 C C . ASN A 1 94 ? -9.159 14.623 5.937 1.00 82.38 94 ASN A C 1
ATOM 788 O O . ASN A 1 94 ? -9.427 13.884 6.884 1.00 82.38 94 ASN A O 1
ATOM 792 N N . GLU A 1 95 ? -10.077 14.980 5.032 1.00 83.62 95 GLU A N 1
ATOM 793 C CA . GLU A 1 95 ? -11.477 14.539 5.068 1.00 83.62 95 GLU A CA 1
ATOM 794 C C . GLU A 1 95 ? -11.581 13.023 4.894 1.00 83.62 95 GLU A C 1
ATOM 796 O O . GLU A 1 95 ? -12.359 12.372 5.586 1.00 83.62 95 GLU A O 1
ATOM 801 N N . TRP A 1 96 ? -10.765 12.444 4.007 1.00 86.62 96 TRP A N 1
ATOM 802 C CA . TRP A 1 96 ? -10.715 10.995 3.814 1.00 86.62 96 TRP A CA 1
ATOM 803 C C . TRP A 1 96 ? -10.241 10.271 5.068 1.00 86.62 96 TRP A C 1
ATOM 805 O O . TRP A 1 96 ? -10.811 9.258 5.461 1.00 86.62 96 TRP A O 1
ATOM 815 N N . THR A 1 97 ? -9.228 10.818 5.739 1.00 84.50 97 THR A N 1
ATOM 816 C CA . THR A 1 97 ? -8.737 10.254 7.003 1.00 84.50 97 THR A CA 1
ATOM 817 C C . THR A 1 97 ? -9.831 10.288 8.071 1.00 84.50 97 THR A C 1
ATOM 819 O O . THR A 1 97 ? -10.058 9.293 8.756 1.00 84.50 97 THR A O 1
ATOM 822 N N . MET A 1 98 ? -10.569 11.397 8.162 1.00 83.50 98 MET A N 1
ATOM 823 C CA . MET A 1 98 ? -11.712 11.522 9.066 1.00 83.50 98 MET A CA 1
ATOM 824 C C . MET A 1 98 ? -12.842 10.546 8.735 1.00 83.50 98 MET A C 1
ATOM 826 O O . MET A 1 98 ? -13.377 9.922 9.649 1.00 83.50 98 MET A O 1
ATOM 830 N N . PHE A 1 99 ? -13.169 10.350 7.455 1.00 87.25 99 PHE A N 1
ATOM 831 C CA . PHE A 1 99 ? -14.132 9.330 7.027 1.00 87.25 99 PHE A CA 1
ATOM 832 C C . PHE A 1 99 ? -13.743 7.938 7.533 1.00 87.25 99 PHE A C 1
ATOM 834 O O . PHE A 1 99 ? -14.572 7.261 8.137 1.00 87.25 99 PHE A O 1
ATOM 841 N N . ILE A 1 100 ? -12.483 7.533 7.356 1.00 88.06 100 ILE A N 1
ATOM 842 C CA . ILE A 1 100 ? -11.997 6.230 7.829 1.00 88.06 100 ILE A CA 1
ATOM 843 C C . ILE A 1 100 ? -12.121 6.115 9.357 1.00 88.06 100 ILE A C 1
ATOM 845 O O . ILE A 1 100 ? -12.616 5.102 9.853 1.00 88.06 100 ILE A O 1
ATOM 849 N N . CYS A 1 101 ? -11.752 7.156 10.112 1.00 87.50 101 CYS A N 1
ATOM 850 C CA . CYS A 1 101 ? -11.932 7.183 11.567 1.00 87.50 101 CYS A CA 1
ATOM 851 C C . CYS A 1 101 ? -13.409 7.054 11.978 1.00 87.50 101 CYS A C 1
ATOM 853 O O . CYS A 1 101 ? -13.730 6.326 12.917 1.00 87.50 101 CYS A O 1
ATOM 855 N N . LEU A 1 102 ? -14.321 7.738 11.281 1.00 86.50 102 LEU A N 1
ATOM 856 C CA . LEU A 1 102 ? -15.758 7.661 11.550 1.00 86.50 102 LEU A CA 1
ATOM 857 C C . LEU A 1 102 ? -16.337 6.286 11.205 1.00 86.50 102 LEU A C 1
ATOM 859 O O . LEU A 1 102 ? -17.138 5.765 11.978 1.00 86.50 102 LEU A O 1
ATOM 863 N N . ALA A 1 103 ? -15.900 5.672 10.106 1.00 87.50 103 ALA A N 1
ATOM 864 C CA . ALA A 1 103 ? -16.310 4.326 9.720 1.00 87.50 103 ALA A CA 1
ATOM 865 C C . ALA A 1 103 ? -15.859 3.276 10.751 1.00 87.50 103 ALA A C 1
ATOM 867 O O . ALA A 1 103 ? -16.662 2.451 11.187 1.00 87.50 103 ALA A O 1
ATOM 868 N N . ILE A 1 104 ? -14.607 3.360 11.220 1.00 89.69 104 ILE A N 1
ATOM 869 C CA . ILE A 1 104 ? -14.089 2.510 12.306 1.00 89.69 104 ILE A CA 1
ATOM 870 C C . ILE A 1 104 ? -14.903 2.720 13.583 1.00 89.69 104 ILE A C 1
ATOM 872 O O . ILE A 1 104 ? -15.320 1.757 14.219 1.00 89.69 104 ILE A O 1
ATOM 876 N N . ARG A 1 105 ? -15.168 3.976 13.954 1.00 87.75 105 ARG A N 1
ATOM 877 C CA . ARG A 1 105 ? -15.985 4.287 15.128 1.00 87.75 105 ARG A CA 1
ATOM 878 C C . ARG A 1 105 ? -17.385 3.680 15.011 1.00 87.75 105 ARG A C 1
ATOM 880 O O . ARG A 1 105 ? -17.837 3.075 15.976 1.00 87.75 105 ARG A O 1
ATOM 887 N N . ASN A 1 106 ? -18.049 3.814 13.861 1.00 86.00 106 ASN A N 1
ATOM 888 C CA . ASN A 1 106 ? -19.373 3.233 13.618 1.00 86.00 106 ASN A CA 1
ATOM 889 C C . ASN A 1 106 ? -19.349 1.708 13.795 1.00 86.00 106 ASN A C 1
ATOM 891 O O . ASN A 1 106 ? -20.172 1.157 14.519 1.00 86.00 106 ASN A O 1
ATOM 895 N N . TYR A 1 107 ? -18.339 1.046 13.225 1.00 87.94 107 TYR A N 1
ATOM 896 C CA . TYR A 1 107 ? -18.126 -0.388 13.407 1.00 87.94 107 TYR A CA 1
ATOM 897 C C . TYR A 1 107 ? -17.971 -0.782 14.885 1.00 87.94 107 TYR A C 1
ATOM 899 O O . TYR A 1 107 ? -18.598 -1.737 15.337 1.00 87.94 107 TYR A O 1
ATOM 907 N N . LEU A 1 108 ? -17.187 -0.031 15.666 1.00 88.25 108 LEU A N 1
ATOM 908 C CA . LEU A 1 108 ? -17.000 -0.307 17.094 1.00 88.25 108 LEU A CA 1
ATOM 909 C C . LEU A 1 108 ? -18.301 -0.162 17.909 1.00 88.25 108 LEU A C 1
ATOM 911 O O . LEU A 1 108 ? -18.506 -0.922 18.855 1.00 88.25 108 LEU A O 1
ATOM 915 N N . TYR A 1 109 ? -19.193 0.768 17.544 1.00 86.31 109 TYR A N 1
ATOM 916 C CA . TYR A 1 109 ? -20.536 0.850 18.140 1.00 86.31 109 TYR A CA 1
ATOM 917 C C . TYR A 1 109 ? -21.422 -0.329 17.720 1.00 86.31 109 TYR A C 1
ATOM 919 O O . TYR A 1 109 ? -22.080 -0.919 18.569 1.00 86.31 109 TYR A O 1
ATOM 927 N N . GLN A 1 110 ? -21.412 -0.714 16.439 1.00 85.06 110 GLN A N 1
ATOM 928 C CA . GLN A 1 110 ? -22.200 -1.850 15.937 1.00 85.06 110 GLN A CA 1
ATOM 929 C C . GLN A 1 110 ? -21.801 -3.183 16.586 1.00 85.06 110 GLN A C 1
ATOM 931 O O . GLN A 1 110 ? -22.654 -4.033 16.820 1.00 85.06 110 GLN A O 1
ATOM 936 N N . GLN A 1 111 ? -20.518 -3.357 16.909 1.00 85.06 111 GLN A N 1
ATOM 937 C CA . GLN A 1 111 ? -20.004 -4.535 17.614 1.00 85.06 111 GLN A CA 1
ATOM 938 C C . GLN A 1 111 ? -20.171 -4.463 19.142 1.00 85.06 111 GLN A C 1
ATOM 940 O O . GLN A 1 111 ? -19.643 -5.316 19.849 1.00 85.06 111 GLN A O 1
ATOM 945 N N . ASN A 1 112 ? -20.874 -3.452 19.670 1.00 82.62 112 ASN A N 1
ATOM 946 C CA . ASN A 1 112 ? -21.039 -3.204 21.108 1.00 82.62 112 ASN A CA 1
ATOM 947 C C . ASN A 1 112 ? -19.713 -3.076 21.884 1.00 82.62 112 ASN A C 1
ATOM 949 O O . ASN A 1 112 ? -19.666 -3.323 23.085 1.00 82.62 112 ASN A O 1
ATOM 953 N N . ILE A 1 113 ? -18.632 -2.670 21.212 1.00 82.69 113 ILE A N 1
ATOM 954 C CA . ILE A 1 113 ? -17.346 -2.371 21.861 1.00 82.69 113 ILE A CA 1
ATOM 955 C C . ILE A 1 113 ? -17.392 -0.970 22.481 1.00 82.69 113 ILE A C 1
ATOM 957 O O . ILE A 1 113 ? -16.793 -0.721 23.521 1.00 82.69 113 ILE A O 1
ATOM 961 N N . LEU A 1 114 ? -18.126 -0.048 21.852 1.00 84.12 114 LEU A N 1
ATOM 962 C CA . LEU A 1 114 ? -18.445 1.260 22.415 1.00 84.12 114 LEU A CA 1
ATOM 963 C C . LEU A 1 114 ? -19.911 1.264 22.863 1.00 84.12 114 LEU A C 1
ATOM 965 O O . LEU A 1 114 ? -20.810 1.100 22.043 1.00 84.12 114 LEU A O 1
ATOM 969 N N . VAL A 1 115 ? -20.159 1.482 24.156 1.00 76.75 115 VAL A N 1
ATOM 970 C CA . VAL A 1 115 ? -21.467 1.266 24.816 1.00 76.75 115 VAL A CA 1
ATOM 971 C C . VAL A 1 115 ? -22.095 2.589 25.292 1.00 76.75 115 VAL A C 1
ATOM 973 O O . VAL A 1 115 ? -22.877 2.657 26.231 1.00 76.75 115 VAL A O 1
ATOM 976 N N . GLY A 1 116 ? -21.737 3.705 24.652 1.00 69.00 116 GLY A N 1
ATOM 977 C CA . GLY A 1 116 ? -22.338 5.026 24.902 1.00 69.00 116 GLY A CA 1
ATOM 978 C C . GLY A 1 116 ? -21.839 5.757 26.159 1.00 69.00 116 GLY A C 1
ATOM 979 O O . GLY A 1 116 ? -21.707 6.980 26.111 1.00 69.00 116 GLY A O 1
ATOM 980 N N . ASN A 1 117 ? -21.455 5.052 27.230 1.00 82.25 117 ASN A N 1
ATOM 981 C CA . ASN A 1 117 ? -20.783 5.665 28.382 1.00 82.25 117 ASN A CA 1
ATOM 982 C C . ASN A 1 117 ? -19.346 6.078 28.012 1.00 82.25 117 ASN A C 1
ATOM 984 O O . ASN A 1 117 ? -18.545 5.272 27.543 1.00 82.25 117 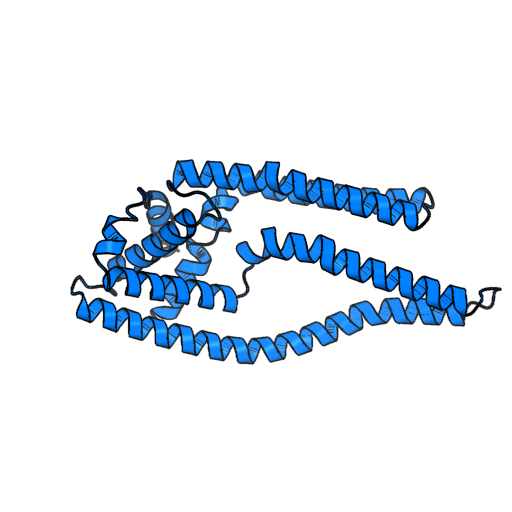ASN A O 1
ATOM 988 N N . ARG A 1 118 ? -19.020 7.356 28.216 1.00 81.44 118 ARG A N 1
ATOM 989 C CA . ARG A 1 118 ? -17.755 7.970 27.805 1.00 81.44 118 ARG A CA 1
ATOM 990 C C . ARG A 1 118 ? -16.528 7.350 28.472 1.00 81.44 118 ARG A C 1
ATOM 992 O O . ARG A 1 118 ? -15.533 7.161 27.782 1.00 81.44 118 ARG A O 1
ATOM 999 N N . GLU A 1 119 ? -16.588 7.052 29.766 1.00 83.00 119 GLU A N 1
ATOM 1000 C CA . GLU A 1 119 ? -15.446 6.487 30.500 1.00 83.00 119 GLU A CA 1
ATOM 1001 C C . GLU A 1 119 ? -15.159 5.056 30.045 1.00 83.00 119 GLU A C 1
ATOM 1003 O O . GLU A 1 119 ? -14.044 4.765 29.617 1.00 83.00 119 GLU A O 1
ATOM 1008 N N . LEU A 1 120 ? -16.201 4.221 29.978 1.00 83.94 120 LEU A N 1
ATOM 1009 C CA . LEU A 1 120 ? -16.114 2.852 29.456 1.00 83.94 120 LEU A CA 1
ATOM 1010 C C . LEU A 1 120 ? -15.628 2.811 27.999 1.00 83.94 120 LEU A C 1
ATOM 1012 O O . LEU A 1 120 ? -14.853 1.936 27.619 1.00 83.94 120 LEU A O 1
ATOM 1016 N N . ASN A 1 121 ? -16.036 3.781 27.176 1.00 86.69 121 ASN A N 1
ATOM 1017 C CA . ASN A 1 121 ? -15.556 3.904 25.799 1.00 86.69 121 ASN A CA 1
ATOM 1018 C C . ASN A 1 121 ? -14.061 4.244 25.737 1.00 86.69 121 ASN A C 1
ATOM 1020 O O . ASN A 1 121 ? -13.360 3.734 24.867 1.00 86.69 121 ASN A O 1
ATOM 1024 N N . ILE A 1 122 ? -13.565 5.113 26.624 1.00 87.31 122 ILE A N 1
ATOM 1025 C CA . ILE A 1 122 ? -12.138 5.458 26.680 1.00 87.31 122 ILE A CA 1
ATOM 1026 C C . ILE A 1 122 ? -11.323 4.242 27.125 1.00 87.31 122 ILE A C 1
ATOM 1028 O O . ILE A 1 122 ? -10.318 3.941 26.489 1.00 87.31 122 ILE A O 1
ATOM 1032 N N . GLU A 1 123 ? -11.783 3.522 28.147 1.00 87.88 123 GLU A N 1
ATOM 1033 C CA . GLU A 1 123 ? -11.131 2.305 28.640 1.00 87.88 123 GLU A CA 1
ATOM 1034 C C . GLU A 1 123 ? -11.093 1.203 27.570 1.00 87.88 123 GLU A C 1
ATOM 1036 O O . GLU A 1 123 ? -10.047 0.607 27.313 1.00 87.88 123 GLU A O 1
ATOM 1041 N N . SER A 1 124 ? -12.202 1.002 26.854 1.00 87.00 124 SER A N 1
ATOM 1042 C CA . SER A 1 124 ? -12.280 0.042 25.745 1.00 87.00 124 SER A CA 1
ATOM 1043 C C . SER A 1 124 ? -11.322 0.402 24.604 1.00 87.00 124 SER A C 1
ATOM 1045 O O . SER A 1 124 ? -10.698 -0.476 24.007 1.00 87.00 124 SER A O 1
ATOM 1047 N N . LEU A 1 125 ? -11.162 1.695 24.301 1.00 90.62 125 LEU A N 1
ATOM 1048 C CA . LEU A 1 125 ? -10.190 2.157 23.307 1.00 90.62 125 LEU A CA 1
ATOM 1049 C C . LEU A 1 125 ? -8.747 1.998 23.794 1.00 90.62 125 LEU A C 1
ATOM 1051 O O . LEU A 1 125 ? -7.893 1.662 22.982 1.00 90.62 125 LEU A O 1
ATOM 1055 N N . ASP A 1 126 ? -8.474 2.187 25.084 1.00 90.31 126 ASP A N 1
ATOM 1056 C CA . ASP A 1 126 ? -7.147 1.961 25.671 1.00 90.31 126 ASP A CA 1
ATOM 1057 C C . ASP A 1 126 ? -6.747 0.488 25.627 1.00 90.31 126 ASP A C 1
ATOM 1059 O O . ASP A 1 126 ? -5.623 0.152 25.239 1.00 90.31 126 ASP A O 1
ATOM 1063 N N . PHE A 1 127 ? -7.698 -0.405 25.895 1.00 89.62 127 PHE A N 1
ATOM 1064 C CA . PHE A 1 127 ? -7.504 -1.832 25.686 1.00 89.62 127 PHE A CA 1
ATOM 1065 C C . PHE A 1 127 ? -7.185 -2.154 24.214 1.00 89.62 127 PHE A C 1
ATOM 1067 O O . PHE A 1 127 ? -6.217 -2.860 23.931 1.00 89.62 127 PHE A O 1
ATOM 1074 N N . LEU A 1 128 ? -7.930 -1.590 23.256 1.00 90.00 128 LEU A N 1
ATOM 1075 C CA . LEU A 1 128 ? -7.666 -1.798 21.825 1.00 90.00 128 LEU A CA 1
ATOM 1076 C C . LEU A 1 128 ? -6.312 -1.237 21.371 1.00 90.00 128 LEU A C 1
ATOM 1078 O O . LEU A 1 128 ? -5.629 -1.880 20.574 1.00 90.00 128 LEU A O 1
ATOM 1082 N N . ILE A 1 129 ? -5.925 -0.061 21.869 1.00 91.75 129 ILE A N 1
ATOM 1083 C CA . ILE A 1 129 ? -4.630 0.573 21.589 1.00 91.75 129 ILE A CA 1
ATOM 1084 C C . ILE A 1 129 ? -3.498 -0.343 22.050 1.00 91.75 129 ILE A C 1
ATOM 1086 O O . ILE A 1 129 ? -2.655 -0.706 21.233 1.00 91.75 129 ILE A O 1
ATOM 1090 N N . SER A 1 130 ? -3.533 -0.803 23.305 1.00 91.19 130 SER A N 1
ATOM 1091 C CA . SER A 1 130 ? -2.476 -1.668 23.849 1.00 91.19 130 SER A CA 1
ATOM 1092 C C . SER A 1 130 ? -2.330 -2.990 23.081 1.00 91.19 130 SER A C 1
ATOM 1094 O O . SER A 1 130 ? -1.217 -3.457 22.831 1.00 91.19 130 SER A O 1
ATOM 1096 N N . MET A 1 131 ? -3.443 -3.576 22.628 1.00 89.44 131 MET A N 1
ATOM 1097 C CA . MET A 1 131 ? -3.434 -4.787 21.801 1.00 89.44 131 MET A CA 1
ATOM 1098 C C . MET A 1 131 ? -2.806 -4.538 20.420 1.00 89.44 131 MET A C 1
ATOM 1100 O O . MET A 1 131 ? -1.946 -5.304 19.980 1.00 89.44 131 MET A O 1
ATOM 1104 N N . LEU A 1 132 ? -3.180 -3.440 19.752 1.00 89.44 132 LEU A N 1
ATOM 1105 C CA . LEU A 1 132 ? -2.621 -3.061 18.450 1.00 89.44 132 LEU A CA 1
ATOM 1106 C C . LEU A 1 132 ? -1.128 -2.704 18.535 1.00 89.44 132 LEU A C 1
ATOM 1108 O O . LEU A 1 132 ? -0.369 -3.048 17.626 1.00 89.44 132 LEU A O 1
ATOM 1112 N N . GLU A 1 133 ? -0.694 -2.044 19.611 1.00 90.44 133 GLU A N 1
ATOM 1113 C CA . GLU A 1 133 ? 0.717 -1.746 19.883 1.00 90.44 133 GLU A CA 1
ATOM 1114 C C . GLU A 1 133 ? 1.534 -3.025 20.039 1.00 90.44 133 GLU A C 1
ATOM 1116 O O . GLU A 1 133 ? 2.516 -3.219 19.319 1.00 90.44 133 GLU A O 1
ATOM 1121 N N . LYS A 1 134 ? 1.076 -3.950 20.890 1.00 89.62 134 LYS A N 1
ATOM 1122 C CA . LYS A 1 134 ? 1.743 -5.239 21.089 1.00 89.62 134 LYS A CA 1
ATOM 1123 C C . LYS A 1 134 ? 1.890 -6.006 19.774 1.00 89.62 134 LYS A C 1
ATOM 1125 O O . LYS A 1 134 ? 2.970 -6.496 19.445 1.00 89.62 134 LYS A O 1
ATOM 1130 N N . ARG A 1 135 ? 0.832 -6.054 18.961 1.00 84.56 135 ARG A N 1
ATOM 1131 C CA . ARG A 1 135 ? 0.889 -6.725 17.658 1.00 84.56 135 ARG A CA 1
ATOM 1132 C C . ARG A 1 135 ? 1.823 -6.024 16.675 1.00 84.56 135 ARG A C 1
ATOM 1134 O O . ARG A 1 135 ? 2.503 -6.688 15.890 1.00 84.56 135 ARG A O 1
ATOM 1141 N N . LYS A 1 136 ? 1.873 -4.691 16.694 1.00 86.38 136 LYS A N 1
ATOM 1142 C CA . LYS A 1 136 ? 2.821 -3.918 15.883 1.00 86.38 136 LYS A CA 1
ATOM 1143 C C . LYS A 1 136 ? 4.262 -4.270 16.250 1.00 86.38 136 LYS A C 1
ATOM 1145 O O . LYS A 1 136 ? 5.058 -4.492 15.339 1.00 86.38 136 LYS A O 1
ATOM 1150 N N . GLU A 1 137 ? 4.587 -4.364 17.536 1.00 85.38 137 GLU A N 1
ATOM 1151 C CA . GLU A 1 137 ? 5.921 -4.754 18.012 1.00 85.38 137 GLU A CA 1
ATOM 1152 C C . GLU A 1 137 ? 6.303 -6.175 17.571 1.00 85.38 137 GLU A C 1
ATOM 1154 O O . GLU A 1 137 ? 7.396 -6.397 17.038 1.00 85.38 137 GLU A O 1
ATOM 1159 N N . GLU A 1 138 ? 5.386 -7.134 17.726 1.00 83.56 138 GLU A N 1
ATOM 1160 C CA . GLU A 1 138 ? 5.580 -8.523 17.291 1.00 83.56 138 GLU A CA 1
ATOM 1161 C C . GLU A 1 138 ? 5.845 -8.613 15.779 1.00 83.56 138 GLU A C 1
ATOM 1163 O O . GLU A 1 138 ? 6.774 -9.303 15.336 1.00 83.56 138 GLU A O 1
ATOM 1168 N N . MET A 1 139 ? 5.076 -7.867 14.975 1.00 78.81 139 MET A N 1
ATOM 1169 C CA . MET A 1 139 ? 5.265 -7.807 13.525 1.00 78.81 139 MET A CA 1
ATOM 1170 C C . MET A 1 139 ? 6.561 -7.091 13.128 1.00 78.81 139 MET A C 1
ATOM 1172 O O . MET A 1 139 ? 7.219 -7.508 12.175 1.00 78.81 139 MET A O 1
ATOM 1176 N N . GLN A 1 140 ? 6.960 -6.029 13.833 1.00 77.75 140 GLN A N 1
ATOM 1177 C CA . GLN A 1 140 ? 8.211 -5.322 13.552 1.00 77.75 140 GLN A CA 1
ATOM 1178 C C . GLN A 1 140 ? 9.417 -6.245 13.721 1.00 77.75 140 GLN A C 1
ATOM 1180 O O . GLN A 1 140 ? 10.237 -6.336 12.805 1.00 77.75 140 GLN A O 1
ATOM 1185 N N . ARG A 1 141 ? 9.482 -7.005 14.821 1.00 70.81 141 ARG A N 1
ATOM 1186 C CA . ARG A 1 141 ? 10.566 -7.974 15.058 1.00 70.81 141 ARG A CA 1
ATOM 1187 C C . ARG A 1 141 ? 10.681 -9.012 13.941 1.00 70.81 141 ARG A C 1
ATOM 1189 O O . ARG A 1 141 ? 11.776 -9.257 13.444 1.00 70.81 141 ARG A O 1
ATOM 1196 N N . THR A 1 142 ? 9.559 -9.579 13.500 1.00 69.19 142 THR A N 1
ATOM 1197 C CA . THR A 1 142 ? 9.543 -10.552 12.392 1.00 69.19 142 THR A CA 1
ATOM 1198 C C . THR A 1 142 ? 9.867 -9.913 11.039 1.00 69.19 142 THR A C 1
ATOM 1200 O O . THR A 1 142 ? 10.551 -10.520 10.215 1.00 69.19 142 THR A O 1
ATOM 1203 N N . SER A 1 143 ? 9.424 -8.676 10.797 1.00 62.97 143 SER A N 1
ATOM 1204 C CA . SER A 1 143 ? 9.684 -7.968 9.537 1.00 62.97 143 SER A CA 1
ATOM 1205 C C . SER A 1 143 ? 11.141 -7.587 9.330 1.00 62.97 143 SER A C 1
ATOM 1207 O O . SER A 1 143 ? 11.607 -7.677 8.202 1.00 62.97 143 SER A O 1
ATOM 1209 N N . ILE A 1 144 ? 11.872 -7.220 10.386 1.00 62.12 144 ILE A N 1
ATOM 1210 C CA . ILE A 1 144 ? 13.297 -6.881 10.287 1.00 62.12 144 ILE A CA 1
ATOM 1211 C C . ILE A 1 144 ? 14.083 -8.103 9.802 1.00 62.12 144 ILE A C 1
ATOM 1213 O O . ILE A 1 144 ? 14.841 -8.005 8.842 1.00 62.12 144 ILE A O 1
ATOM 1217 N N . ILE A 1 145 ? 13.828 -9.272 10.394 1.00 61.41 145 ILE A N 1
ATOM 1218 C CA . ILE A 1 145 ? 14.463 -10.542 10.010 1.00 61.41 145 ILE A CA 1
ATOM 1219 C C . ILE A 1 145 ? 14.165 -10.879 8.539 1.00 61.41 145 ILE A C 1
ATOM 1221 O O . ILE A 1 145 ? 15.073 -11.201 7.773 1.00 61.41 145 ILE A O 1
ATOM 1225 N N . ASN A 1 146 ? 12.905 -10.734 8.123 1.00 59.59 146 ASN A N 1
ATOM 1226 C CA . ASN A 1 146 ? 12.489 -10.992 6.743 1.00 59.59 146 ASN A CA 1
ATOM 1227 C C . ASN A 1 146 ? 13.016 -9.949 5.745 1.00 59.59 146 ASN A C 1
ATOM 1229 O O . ASN A 1 146 ? 13.268 -10.272 4.589 1.00 59.59 146 ASN A O 1
ATOM 1233 N N . TYR A 1 147 ? 13.189 -8.697 6.168 1.00 53.62 147 TYR A N 1
ATOM 1234 C CA . TYR A 1 147 ? 13.755 -7.640 5.336 1.00 53.62 147 TYR A CA 1
ATOM 1235 C C . TYR A 1 147 ? 15.241 -7.888 5.083 1.00 53.62 147 TYR A C 1
ATOM 1237 O O . TYR A 1 147 ? 15.683 -7.799 3.944 1.00 53.62 147 TYR A O 1
ATOM 1245 N N . PHE A 1 148 ? 16.002 -8.285 6.108 1.00 49.34 148 PHE A N 1
ATOM 1246 C CA . PHE A 1 148 ? 17.406 -8.666 5.942 1.00 49.34 148 PHE A CA 1
ATOM 1247 C C . PHE A 1 148 ? 17.574 -9.868 5.004 1.00 49.34 148 PHE A C 1
ATOM 1249 O O . PHE A 1 148 ? 18.450 -9.841 4.139 1.00 49.34 148 PHE A O 1
ATOM 1256 N N . SER A 1 149 ? 16.715 -10.888 5.107 1.00 51.25 149 SER A N 1
ATOM 1257 C CA . SER A 1 149 ? 16.775 -12.040 4.198 1.00 51.25 149 SER A CA 1
ATOM 1258 C C . SER A 1 149 ? 16.379 -11.674 2.761 1.00 51.25 149 SER A C 1
ATOM 1260 O O . SER A 1 149 ? 17.064 -12.063 1.813 1.00 51.25 149 SER A O 1
ATOM 1262 N N . ALA A 1 150 ? 15.333 -10.861 2.583 1.00 54.34 150 ALA A N 1
ATOM 1263 C CA . ALA A 1 150 ? 14.889 -10.388 1.274 1.00 54.34 150 ALA A CA 1
ATOM 1264 C C . ALA A 1 150 ? 15.906 -9.445 0.611 1.00 54.34 150 ALA A C 1
ATOM 1266 O O . ALA A 1 150 ? 16.163 -9.563 -0.586 1.00 54.34 150 ALA A O 1
ATOM 1267 N N . CYS A 1 151 ? 16.530 -8.544 1.374 1.00 50.97 151 CYS A N 1
ATOM 1268 C CA . CYS A 1 151 ? 17.616 -7.695 0.888 1.00 50.97 151 CYS A CA 1
ATOM 1269 C C . CYS A 1 151 ? 18.848 -8.514 0.505 1.00 50.97 151 CYS A C 1
ATOM 1271 O O . CYS A 1 151 ? 19.460 -8.206 -0.511 1.00 50.97 151 CYS A O 1
ATOM 1273 N N . GLY A 1 152 ? 19.182 -9.573 1.250 1.00 55.97 152 GLY A N 1
ATOM 1274 C CA . GLY A 1 152 ? 20.242 -10.507 0.863 1.00 55.97 152 GLY A CA 1
ATOM 1275 C C . GLY A 1 152 ? 19.955 -11.186 -0.481 1.00 55.97 152 GLY A C 1
ATOM 1276 O O . GLY A 1 152 ? 20.820 -11.229 -1.353 1.00 55.97 152 GLY A O 1
ATOM 1277 N N . ALA A 1 153 ? 18.718 -11.640 -0.696 1.00 60.47 153 ALA A N 1
ATOM 1278 C CA . ALA A 1 153 ? 18.302 -12.238 -1.964 1.00 60.47 153 ALA A CA 1
ATOM 1279 C C . ALA A 1 153 ? 18.304 -11.226 -3.126 1.00 60.47 153 ALA A C 1
ATOM 1281 O O . ALA A 1 153 ? 18.826 -11.525 -4.197 1.00 60.47 153 ALA A O 1
ATOM 1282 N N . LEU A 1 154 ? 17.776 -10.015 -2.919 1.00 52.75 154 LEU A N 1
ATOM 1283 C CA . LEU A 1 154 ? 17.794 -8.944 -3.923 1.00 52.75 154 LEU A CA 1
ATOM 1284 C C . LEU A 1 154 ? 19.215 -8.479 -4.245 1.00 52.75 154 LEU A C 1
ATOM 1286 O O . LEU A 1 154 ? 19.526 -8.246 -5.412 1.00 52.75 154 LEU A O 1
ATOM 1290 N N . PHE A 1 155 ? 20.082 -8.389 -3.234 1.00 62.84 155 PHE A N 1
ATOM 1291 C CA . PHE A 1 155 ? 21.500 -8.113 -3.422 1.00 62.84 155 PHE A CA 1
ATOM 1292 C C . PHE A 1 155 ? 22.115 -9.163 -4.339 1.00 62.84 155 PHE A C 1
ATOM 1294 O O . PHE A 1 155 ? 22.722 -8.787 -5.327 1.00 62.84 155 PHE A O 1
ATOM 1301 N N . LEU A 1 156 ? 21.892 -10.457 -4.098 1.00 66.50 156 LEU A N 1
ATOM 1302 C CA . LEU A 1 156 ? 22.406 -11.514 -4.974 1.00 66.50 156 LEU A CA 1
ATOM 1303 C C . LEU A 1 156 ? 21.819 -11.442 -6.393 1.00 66.50 156 LEU A C 1
ATOM 1305 O O . LEU A 1 156 ? 22.568 -11.546 -7.360 1.00 66.50 156 LEU A O 1
ATOM 1309 N N . ILE A 1 157 ? 20.512 -11.205 -6.538 1.00 68.31 157 ILE A N 1
ATOM 1310 C CA . ILE A 1 157 ? 19.847 -11.095 -7.849 1.00 68.31 157 ILE A CA 1
ATOM 1311 C C . ILE A 1 157 ? 20.403 -9.928 -8.674 1.00 68.31 157 ILE A C 1
ATOM 1313 O O . ILE A 1 157 ? 20.518 -10.051 -9.890 1.00 68.31 157 ILE A O 1
ATOM 1317 N N . LEU A 1 158 ? 20.750 -8.807 -8.040 1.00 63.31 158 LEU A N 1
ATOM 1318 C CA . LEU A 1 158 ? 21.315 -7.637 -8.720 1.00 63.31 158 LEU A CA 1
ATOM 1319 C C . LEU A 1 158 ? 22.836 -7.737 -8.883 1.00 63.31 158 LEU A C 1
ATOM 1321 O O . LEU A 1 158 ? 23.381 -7.322 -9.904 1.00 63.31 158 LEU A O 1
ATOM 1325 N N . PHE A 1 159 ? 23.522 -8.314 -7.902 1.00 71.31 159 PHE A N 1
ATOM 1326 C CA . PHE A 1 159 ? 24.969 -8.471 -7.895 1.00 71.31 159 PHE A CA 1
ATOM 1327 C C . PHE A 1 159 ? 25.425 -9.501 -8.924 1.00 71.31 159 PHE A C 1
ATOM 1329 O O . PHE A 1 159 ? 26.425 -9.269 -9.589 1.00 71.31 159 PHE A O 1
ATOM 1336 N N . VAL A 1 160 ? 24.694 -10.605 -9.115 1.00 70.94 160 VAL A N 1
ATOM 1337 C CA . VAL A 1 160 ? 25.088 -11.672 -10.050 1.00 70.94 160 VAL A CA 1
ATOM 1338 C C . VAL A 1 160 ? 25.200 -11.173 -11.502 1.00 70.94 160 VAL A C 1
ATOM 1340 O O . VAL A 1 160 ? 26.246 -11.405 -12.105 1.00 70.94 160 VAL A O 1
ATOM 1343 N N . PRO A 1 161 ? 24.223 -10.447 -12.082 1.00 68.81 161 PRO A N 1
ATOM 1344 C CA . PRO A 1 161 ? 24.356 -9.867 -13.419 1.00 68.81 161 PRO A CA 1
ATOM 1345 C C . PRO A 1 161 ? 25.444 -8.794 -13.510 1.00 68.81 161 PRO A C 1
ATOM 1347 O O . PRO A 1 161 ? 26.178 -8.761 -14.492 1.00 68.81 161 PRO A O 1
ATOM 1350 N N . VAL A 1 162 ? 25.583 -7.939 -12.488 1.00 67.31 162 VAL A N 1
ATOM 1351 C CA . VAL A 1 162 ? 26.618 -6.888 -12.446 1.00 67.31 162 VAL A CA 1
ATOM 1352 C C . VAL A 1 162 ? 28.017 -7.506 -12.398 1.00 67.31 162 VAL A C 1
ATOM 1354 O O . VAL A 1 162 ? 28.898 -7.117 -13.162 1.00 67.31 162 VAL A O 1
ATOM 1357 N N . TRP A 1 163 ? 28.205 -8.521 -11.557 1.00 73.50 163 TRP A N 1
ATOM 1358 C CA . TRP A 1 163 ? 29.437 -9.292 -11.442 1.00 73.50 163 TRP A CA 1
ATOM 1359 C C . TRP A 1 163 ? 29.719 -10.102 -12.707 1.00 73.50 163 TRP A C 1
ATOM 1361 O O . TRP A 1 163 ? 30.844 -10.117 -13.184 1.00 73.50 163 TRP A O 1
ATOM 1371 N N . SER A 1 164 ? 28.706 -10.739 -13.298 1.00 69.44 164 SER A N 1
ATOM 1372 C CA . SER A 1 164 ? 28.837 -11.496 -14.548 1.00 69.44 164 SER A CA 1
ATOM 1373 C C . SER A 1 164 ? 29.206 -10.599 -15.734 1.00 69.44 164 SER A C 1
ATOM 1375 O O . SER A 1 164 ? 30.070 -10.971 -16.531 1.00 69.44 164 SER A O 1
ATOM 1377 N N . ALA A 1 165 ? 28.623 -9.398 -15.820 1.00 67.88 165 ALA A N 1
ATOM 1378 C CA . ALA A 1 165 ? 28.982 -8.394 -16.816 1.00 67.88 165 ALA A CA 1
ATOM 1379 C C . ALA A 1 165 ? 30.425 -7.905 -16.619 1.00 67.88 165 ALA A C 1
ATOM 1381 O O . ALA A 1 165 ? 31.185 -7.876 -17.582 1.00 67.88 165 ALA A O 1
ATOM 1382 N N . LEU A 1 166 ? 30.822 -7.607 -15.376 1.00 69.19 166 LEU A N 1
ATOM 1383 C CA . LEU A 1 166 ? 32.191 -7.234 -15.001 1.00 69.19 166 LEU A CA 1
ATOM 1384 C C . LEU A 1 166 ? 33.191 -8.338 -15.374 1.00 69.19 166 LEU A C 1
ATOM 1386 O O . LEU A 1 166 ? 34.203 -8.071 -16.016 1.00 69.19 166 LEU A O 1
ATOM 1390 N N . ASN A 1 167 ? 32.882 -9.589 -15.039 1.00 71.81 167 ASN A N 1
ATOM 1391 C CA . ASN A 1 167 ? 33.754 -10.730 -15.295 1.00 71.81 167 ASN A CA 1
ATOM 1392 C C . ASN A 1 167 ? 33.878 -11.010 -16.804 1.00 71.81 167 ASN A C 1
ATOM 1394 O O . ASN A 1 167 ? 34.980 -11.174 -17.317 1.00 71.81 167 ASN A O 1
ATOM 1398 N N . SER A 1 168 ? 32.771 -10.959 -17.550 1.00 67.81 168 SER A N 1
ATOM 1399 C CA . SER A 1 168 ? 32.793 -11.078 -19.018 1.00 67.81 168 SER A CA 1
ATOM 1400 C C . SER A 1 168 ? 33.615 -9.964 -19.676 1.00 67.81 168 SER A C 1
ATOM 1402 O O . SER A 1 168 ? 34.276 -10.203 -20.684 1.00 67.81 168 SER A O 1
ATOM 1404 N N . PHE A 1 169 ? 33.624 -8.765 -19.086 1.00 65.94 169 PHE A N 1
ATOM 1405 C CA . PHE A 1 169 ? 34.416 -7.625 -19.549 1.00 65.94 169 PHE A CA 1
ATOM 1406 C C . PHE A 1 169 ? 35.926 -7.826 -19.333 1.00 65.94 169 PHE A C 1
ATOM 1408 O O . PHE A 1 169 ? 36.712 -7.481 -20.208 1.00 65.94 169 PHE A O 1
ATOM 1415 N N . PHE A 1 170 ? 36.342 -8.427 -18.209 1.00 66.94 170 PHE A N 1
ATOM 1416 C CA . PHE A 1 170 ? 37.751 -8.770 -17.958 1.00 66.94 170 PHE A CA 1
ATOM 1417 C C . PHE A 1 170 ? 38.253 -9.944 -18.815 1.00 66.94 170 PHE A C 1
ATOM 1419 O O . PHE A 1 170 ? 39.431 -9.979 -19.171 1.00 66.94 170 PHE A O 1
ATOM 1426 N N . TYR A 1 171 ? 37.383 -10.904 -19.146 1.00 66.25 171 TYR A N 1
ATOM 1427 C CA . TYR A 1 171 ? 37.764 -12.115 -19.885 1.00 66.25 171 TYR A CA 1
ATOM 1428 C C . TYR A 1 171 ? 37.669 -11.990 -21.413 1.00 66.25 171 TYR A C 1
ATOM 1430 O O . TYR A 1 171 ? 38.373 -12.722 -22.117 1.00 66.25 171 TYR A O 1
ATOM 1438 N N . ASN A 1 172 ? 36.876 -11.057 -21.953 1.00 62.97 172 ASN A N 1
ATOM 1439 C CA . ASN A 1 172 ? 36.910 -10.740 -23.382 1.00 62.97 172 ASN A CA 1
ATOM 1440 C C . ASN A 1 172 ? 38.199 -9.973 -23.715 1.00 62.97 172 ASN A C 1
ATOM 1442 O O . ASN A 1 172 ? 38.273 -8.750 -23.623 1.00 62.97 172 ASN A O 1
ATOM 1446 N N . LYS A 1 173 ? 39.240 -10.715 -24.114 1.00 53.31 173 LYS A N 1
ATOM 1447 C CA . LYS A 1 173 ? 40.506 -10.180 -24.633 1.00 53.31 173 LYS A CA 1
ATOM 1448 C C . LYS A 1 173 ? 40.266 -9.346 -25.901 1.00 53.31 173 LYS A C 1
ATOM 1450 O O . LYS A 1 173 ? 40.301 -9.875 -27.007 1.00 53.31 173 LYS A O 1
ATOM 1455 N N . GLY A 1 174 ? 40.065 -8.042 -25.747 1.00 54.84 174 GLY A N 1
ATOM 1456 C CA . GLY A 1 174 ? 40.041 -7.097 -26.861 1.00 54.84 174 GLY A CA 1
ATOM 1457 C C . GLY A 1 174 ? 39.953 -5.646 -26.398 1.00 54.84 174 GLY A C 1
ATOM 1458 O O . GLY A 1 174 ? 38.890 -5.207 -26.001 1.00 54.84 174 GLY A O 1
ATOM 1459 N N . ASN A 1 175 ? 41.069 -4.913 -26.463 1.00 58.78 175 ASN A N 1
ATOM 1460 C CA . ASN A 1 175 ? 41.198 -3.448 -26.582 1.00 58.78 175 ASN A CA 1
ATOM 1461 C C . ASN A 1 175 ? 40.348 -2.489 -25.709 1.00 58.78 175 ASN A C 1
ATOM 1463 O O . ASN A 1 175 ? 40.231 -1.320 -26.075 1.00 58.78 175 ASN A O 1
ATOM 1467 N N . PHE A 1 176 ? 39.810 -2.892 -24.558 1.00 60.84 176 PHE A N 1
ATOM 1468 C CA . PHE A 1 176 ? 39.149 -1.953 -23.636 1.00 60.84 176 PHE A CA 1
ATOM 1469 C C . PHE A 1 176 ? 40.088 -1.527 -22.499 1.00 60.84 176 PHE A C 1
ATOM 1471 O O . PHE A 1 176 ? 40.754 -2.362 -21.884 1.00 60.84 176 PHE A O 1
ATOM 1478 N N . SER A 1 177 ? 40.159 -0.222 -22.216 1.00 68.69 177 SER A N 1
ATOM 1479 C CA . SER A 1 177 ? 40.944 0.296 -21.088 1.00 68.69 177 SER A CA 1
ATOM 1480 C C . SER A 1 177 ? 40.217 0.048 -19.760 1.00 68.69 177 SER A C 1
ATOM 1482 O O . SER A 1 177 ? 38.988 0.015 -19.697 1.00 68.69 177 SER A O 1
ATOM 1484 N N . VAL A 1 178 ? 40.973 -0.093 -18.667 1.00 66.62 178 VAL A N 1
ATOM 1485 C CA . VAL A 1 178 ? 40.433 -0.268 -17.300 1.00 66.62 178 VAL A CA 1
ATOM 1486 C C . VAL A 1 178 ? 39.430 0.841 -16.941 1.00 66.62 178 VAL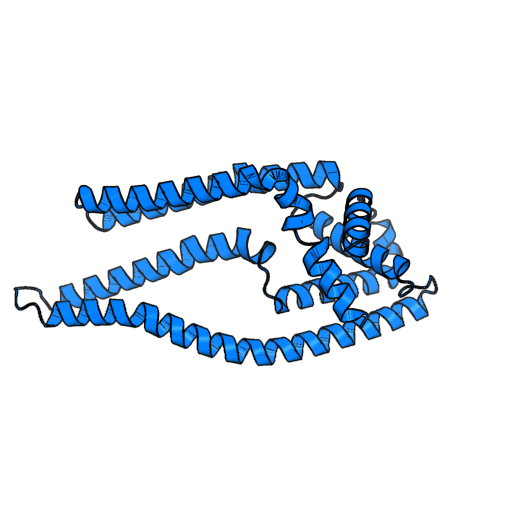 A C 1
ATOM 1488 O O . VAL A 1 178 ? 38.423 0.599 -16.279 1.00 66.62 178 VAL A O 1
ATOM 1491 N N . GLU A 1 179 ? 39.661 2.050 -17.447 1.00 68.31 179 GLU A N 1
ATOM 1492 C CA . GLU A 1 179 ? 38.791 3.214 -17.281 1.00 68.31 179 GLU A CA 1
ATOM 1493 C C . GLU A 1 179 ? 37.411 3.034 -17.942 1.00 68.31 179 GLU A C 1
ATOM 1495 O O . GLU A 1 179 ? 36.387 3.385 -17.355 1.00 68.31 179 GLU A O 1
ATOM 1500 N N . GLN A 1 180 ? 37.349 2.403 -19.119 1.00 66.19 180 GLN A N 1
ATOM 1501 C CA . GLN A 1 180 ? 36.087 2.102 -19.806 1.00 66.19 180 GLN A CA 1
ATOM 1502 C C . GLN A 1 180 ? 35.263 1.044 -19.055 1.00 66.19 180 GLN A C 1
ATOM 1504 O O . GLN A 1 180 ? 34.034 1.133 -19.023 1.00 66.19 180 GLN A O 1
ATOM 1509 N N . ALA A 1 181 ? 35.925 0.089 -18.391 1.00 62.81 181 ALA A N 1
ATOM 1510 C CA . ALA A 1 181 ? 35.269 -0.925 -17.565 1.00 62.81 181 ALA A CA 1
ATOM 1511 C C . ALA A 1 181 ? 34.603 -0.308 -16.323 1.00 62.81 181 ALA A C 1
ATOM 1513 O O . ALA A 1 181 ? 33.423 -0.554 -16.056 1.00 62.81 181 ALA A O 1
ATOM 1514 N N . TYR A 1 182 ? 35.331 0.545 -15.592 1.00 66.12 182 TYR A N 1
ATOM 1515 C CA . TYR A 1 182 ? 34.778 1.267 -14.443 1.00 66.12 182 TYR A CA 1
ATOM 1516 C C . TYR A 1 182 ? 33.672 2.248 -14.857 1.00 66.12 182 TYR A C 1
ATOM 1518 O O . TYR A 1 182 ? 32.665 2.360 -14.156 1.00 66.12 182 TYR A O 1
ATOM 1526 N N . GLY A 1 183 ? 33.805 2.896 -16.020 1.00 68.12 183 GLY A N 1
ATOM 1527 C CA . GLY A 1 183 ? 32.768 3.764 -16.581 1.00 68.12 183 GLY A CA 1
ATOM 1528 C C . GLY A 1 183 ? 31.465 3.021 -16.898 1.00 68.12 183 GLY A C 1
ATOM 1529 O O . GLY A 1 183 ? 30.384 3.486 -16.530 1.00 68.12 183 GLY A O 1
ATOM 1530 N N . TYR A 1 184 ? 31.550 1.838 -17.517 1.00 68.44 184 TYR A N 1
ATOM 1531 C CA . TYR A 1 184 ? 30.383 0.999 -17.808 1.00 68.44 184 TYR A CA 1
ATOM 1532 C C . TYR A 1 184 ? 29.695 0.501 -16.526 1.00 68.44 184 TYR A C 1
ATOM 1534 O O . TYR A 1 184 ? 28.476 0.617 -16.396 1.00 68.44 184 TYR A O 1
ATOM 1542 N N . LEU A 1 185 ? 30.465 0.024 -15.542 1.00 67.31 185 LEU A N 1
ATOM 1543 C CA . LEU A 1 185 ? 29.949 -0.394 -14.231 1.00 67.31 185 LEU A CA 1
ATOM 1544 C C . LEU A 1 185 ? 29.249 0.735 -13.479 1.00 67.31 185 LEU A C 1
ATOM 1546 O O . LEU A 1 185 ? 28.148 0.537 -12.957 1.00 67.31 185 LEU A O 1
ATOM 1550 N N . GLY A 1 186 ? 29.861 1.920 -13.447 1.00 68.00 186 GLY A N 1
ATOM 1551 C CA . GLY A 1 186 ? 29.257 3.111 -12.860 1.00 68.00 186 GLY A CA 1
ATOM 1552 C C . GLY A 1 186 ? 27.934 3.453 -13.541 1.00 68.00 186 GLY A C 1
ATOM 1553 O O . GLY A 1 186 ? 26.926 3.644 -12.865 1.00 68.00 186 GLY A O 1
ATOM 1554 N N . MET A 1 187 ? 27.899 3.436 -14.876 1.00 66.44 187 MET A N 1
ATOM 1555 C CA . MET A 1 187 ? 26.696 3.749 -15.650 1.00 66.44 187 MET A CA 1
ATOM 1556 C C . MET A 1 187 ? 25.567 2.730 -15.421 1.00 66.44 187 MET A C 1
ATOM 1558 O O . MET A 1 187 ? 24.439 3.137 -15.151 1.00 66.44 187 MET A O 1
ATOM 1562 N N . VAL A 1 188 ? 25.847 1.421 -15.452 1.00 68.38 188 VAL A N 1
ATOM 1563 C CA . VAL A 1 188 ? 24.844 0.368 -15.185 1.00 68.38 188 VAL A CA 1
ATOM 1564 C C . VAL A 1 188 ? 24.299 0.469 -13.760 1.00 68.38 188 VAL A C 1
ATOM 1566 O O . VAL A 1 188 ? 23.092 0.354 -13.549 1.00 68.38 188 VAL A O 1
ATOM 1569 N N . THR A 1 189 ? 25.164 0.747 -12.784 1.00 67.69 189 THR A N 1
ATOM 1570 C CA . THR A 1 189 ? 24.760 0.917 -11.381 1.00 67.69 189 THR A CA 1
ATOM 1571 C C . THR A 1 189 ? 23.880 2.154 -11.203 1.00 67.69 189 THR A C 1
ATOM 1573 O O . THR A 1 189 ? 22.839 2.080 -10.555 1.00 67.69 189 THR A O 1
ATOM 1576 N N . VAL A 1 190 ? 24.237 3.280 -11.829 1.00 66.25 190 VAL A N 1
ATOM 1577 C CA . VAL A 1 190 ? 23.429 4.510 -11.809 1.00 66.25 190 VAL A CA 1
ATOM 1578 C C . VAL A 1 190 ? 22.078 4.299 -12.491 1.00 66.25 190 VAL A C 1
ATOM 1580 O O . VAL A 1 190 ? 21.064 4.742 -11.957 1.00 66.25 190 VAL A O 1
ATOM 1583 N N . ILE A 1 191 ? 22.028 3.586 -13.620 1.00 67.69 191 ILE A N 1
ATOM 1584 C CA . ILE A 1 191 ? 20.769 3.245 -14.299 1.00 67.69 191 ILE A CA 1
ATOM 1585 C C . ILE A 1 191 ? 19.901 2.363 -13.398 1.00 67.69 191 ILE A C 1
ATOM 1587 O O . ILE A 1 191 ? 18.723 2.661 -13.221 1.00 67.69 191 ILE A O 1
ATOM 1591 N N . LEU A 1 192 ? 20.466 1.322 -12.779 1.00 67.62 192 LEU A N 1
ATOM 1592 C CA . LEU A 1 192 ? 19.737 0.469 -11.836 1.00 67.62 192 LEU A CA 1
ATOM 1593 C C . LEU A 1 192 ? 19.191 1.277 -10.655 1.00 67.62 192 LEU A C 1
ATOM 1595 O O . LEU A 1 192 ? 18.016 1.141 -10.321 1.00 67.62 192 LEU A O 1
ATOM 1599 N N . ILE A 1 193 ? 19.995 2.169 -10.074 1.00 65.62 193 ILE A N 1
ATOM 1600 C CA . ILE A 1 193 ? 19.553 3.062 -8.997 1.00 65.62 193 ILE A CA 1
ATOM 1601 C C . ILE A 1 193 ? 18.452 4.007 -9.493 1.00 65.62 193 ILE A C 1
ATOM 1603 O O . ILE A 1 193 ? 17.451 4.167 -8.808 1.00 65.62 193 ILE A O 1
ATOM 1607 N N . MET A 1 194 ? 18.558 4.598 -10.684 1.00 60.78 194 MET A N 1
ATOM 1608 C CA . MET A 1 194 ? 17.504 5.464 -11.233 1.00 60.78 194 MET A CA 1
ATOM 1609 C C . MET A 1 194 ? 16.204 4.703 -11.520 1.00 60.78 194 MET A C 1
ATOM 1611 O O . MET A 1 194 ? 15.121 5.223 -11.256 1.00 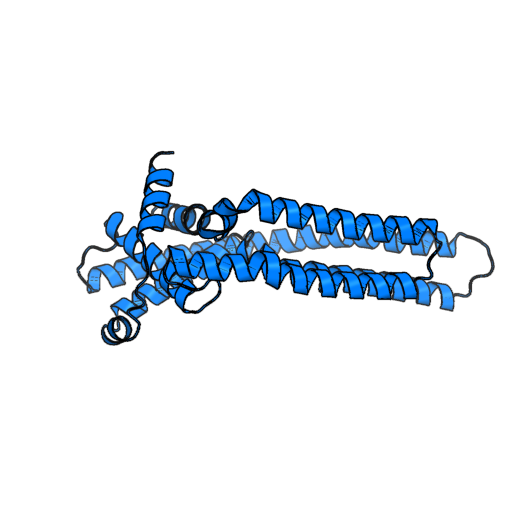60.78 194 MET A O 1
ATOM 1615 N N . VAL A 1 195 ? 16.284 3.470 -12.022 1.00 65.69 195 VAL A N 1
ATOM 1616 C CA . VAL A 1 195 ? 15.117 2.616 -12.290 1.00 65.69 195 VAL A CA 1
ATOM 1617 C C . VAL A 1 195 ? 14.441 2.205 -10.975 1.00 65.69 195 VAL A C 1
ATOM 1619 O O . VAL A 1 195 ? 13.221 2.332 -10.838 1.00 65.69 195 VAL A O 1
ATOM 1622 N N . ILE A 1 196 ? 15.226 1.775 -9.982 1.00 63.19 196 ILE A N 1
ATOM 1623 C CA . ILE A 1 196 ? 14.738 1.311 -8.673 1.00 63.19 196 ILE A CA 1
ATOM 1624 C C . ILE A 1 196 ? 14.281 2.487 -7.786 1.00 63.19 196 ILE A C 1
ATOM 1626 O O . ILE A 1 196 ? 13.274 2.407 -7.092 1.00 63.19 196 ILE A O 1
ATOM 1630 N N . CYS A 1 197 ? 14.964 3.623 -7.782 1.00 56.28 197 CYS A N 1
ATOM 1631 C CA . CYS A 1 197 ? 14.556 4.761 -6.953 1.00 56.28 197 CYS A CA 1
ATOM 1632 C C . CYS A 1 197 ? 13.488 5.619 -7.641 1.00 56.28 197 CYS A C 1
ATOM 1634 O O . CYS A 1 197 ? 12.553 6.068 -6.983 1.00 56.28 197 CYS A O 1
ATOM 1636 N N . GLY A 1 198 ? 13.598 5.836 -8.953 1.00 58.38 198 GLY A N 1
ATOM 1637 C CA . GLY A 1 198 ? 12.697 6.696 -9.717 1.00 58.38 198 GLY A CA 1
ATOM 1638 C C . GLY A 1 198 ? 11.356 6.027 -9.984 1.00 58.38 198 GLY A C 1
ATOM 1639 O O . GLY A 1 198 ? 10.348 6.388 -9.381 1.00 58.38 198 GLY A O 1
ATOM 1640 N N . ILE A 1 199 ? 11.332 5.026 -10.867 1.00 57.66 199 ILE A N 1
ATOM 1641 C CA . ILE A 1 199 ? 10.081 4.346 -11.232 1.00 57.66 199 ILE A CA 1
ATOM 1642 C C . ILE A 1 199 ? 9.512 3.614 -10.026 1.00 57.66 199 ILE A C 1
ATOM 1644 O O . ILE A 1 199 ? 8.352 3.822 -9.668 1.00 57.66 199 ILE A O 1
ATOM 1648 N N . TRP A 1 200 ? 10.325 2.786 -9.370 1.00 59.78 200 TRP A N 1
ATOM 1649 C CA . TRP A 1 200 ? 9.814 1.980 -8.274 1.00 59.78 200 TRP A CA 1
ATOM 1650 C C . TRP A 1 200 ? 9.520 2.821 -7.031 1.00 59.78 200 TRP A C 1
ATOM 1652 O O . TRP A 1 200 ? 8.450 2.650 -6.472 1.00 59.78 200 TRP A O 1
ATOM 1662 N N . GLY A 1 201 ? 10.335 3.811 -6.650 1.00 57.84 201 GLY A N 1
ATOM 1663 C CA . GLY A 1 201 ? 10.018 4.692 -5.512 1.00 57.84 201 GLY A CA 1
ATOM 1664 C C . GLY A 1 201 ? 8.745 5.533 -5.699 1.00 57.84 201 GLY A C 1
ATOM 1665 O O . GLY A 1 201 ? 7.948 5.668 -4.765 1.00 57.84 201 GLY A O 1
ATOM 1666 N N . ILE A 1 202 ? 8.500 6.052 -6.907 1.00 57.47 202 ILE A N 1
ATOM 1667 C CA . ILE A 1 202 ? 7.307 6.860 -7.214 1.00 57.47 202 ILE A CA 1
ATOM 1668 C C . ILE A 1 202 ? 6.052 5.981 -7.294 1.00 57.47 202 ILE A C 1
ATOM 1670 O O . ILE A 1 202 ? 5.038 6.306 -6.671 1.00 57.47 202 ILE A O 1
ATOM 1674 N N . ILE A 1 203 ? 6.117 4.845 -7.999 1.00 60.22 203 ILE A N 1
ATOM 1675 C CA . ILE A 1 203 ? 5.017 3.865 -8.052 1.00 60.22 203 ILE A CA 1
ATOM 1676 C C . ILE A 1 203 ? 4.735 3.306 -6.657 1.00 60.22 203 ILE A C 1
ATOM 1678 O O . ILE A 1 203 ? 3.572 3.169 -6.262 1.00 60.22 203 ILE A O 1
ATOM 1682 N N . TRP A 1 204 ? 5.792 3.036 -5.888 1.00 59.38 204 TRP A N 1
ATOM 1683 C CA . TRP A 1 204 ? 5.684 2.525 -4.533 1.00 59.38 204 TRP A CA 1
ATOM 1684 C C . TRP A 1 204 ? 4.932 3.508 -3.648 1.00 59.38 204 TRP A C 1
ATOM 1686 O O . TRP A 1 204 ? 3.943 3.131 -3.031 1.00 59.38 204 TRP A O 1
ATOM 1696 N N . ARG A 1 205 ? 5.323 4.786 -3.645 1.00 58.59 205 ARG A N 1
ATOM 1697 C CA . ARG A 1 205 ? 4.690 5.814 -2.811 1.00 58.59 205 ARG A CA 1
ATOM 1698 C C . ARG A 1 205 ? 3.253 6.140 -3.227 1.00 58.59 205 ARG A C 1
ATOM 1700 O O . ARG A 1 205 ? 2.422 6.351 -2.350 1.00 58.59 205 ARG A O 1
ATOM 1707 N N . LEU A 1 206 ? 2.964 6.211 -4.529 1.00 57.06 206 LEU A N 1
ATOM 1708 C CA . LEU A 1 206 ? 1.665 6.682 -5.037 1.00 57.06 206 LEU A CA 1
ATOM 1709 C C . LEU A 1 206 ? 0.611 5.583 -5.178 1.00 57.06 206 LEU A C 1
ATOM 1711 O O . LEU A 1 206 ? -0.576 5.882 -5.106 1.00 57.06 206 LEU A O 1
ATOM 1715 N N . PHE A 1 207 ? 1.022 4.338 -5.420 1.00 55.84 207 PHE A N 1
ATOM 1716 C CA . PHE A 1 207 ? 0.104 3.247 -5.756 1.00 55.84 207 PHE A CA 1
ATOM 1717 C C . PHE A 1 207 ? 0.216 2.084 -4.771 1.00 55.84 207 PHE A C 1
ATOM 1719 O O . PHE A 1 207 ? -0.784 1.626 -4.216 1.00 55.84 207 PHE A O 1
ATOM 1726 N N . ILE A 1 208 ? 1.440 1.618 -4.510 1.00 52.91 208 ILE A N 1
ATOM 1727 C CA . ILE A 1 208 ? 1.663 0.405 -3.715 1.00 52.91 208 ILE A CA 1
ATOM 1728 C C . ILE A 1 208 ? 1.484 0.680 -2.222 1.00 52.91 208 ILE A C 1
ATOM 1730 O O . ILE A 1 208 ? 0.865 -0.124 -1.543 1.00 52.91 208 ILE A O 1
ATOM 1734 N N . LEU A 1 209 ? 1.909 1.827 -1.695 1.00 53.31 209 LEU A N 1
ATOM 1735 C CA . LEU A 1 209 ? 1.786 2.135 -0.266 1.00 53.31 209 LEU A CA 1
ATOM 1736 C C . LEU A 1 209 ? 0.321 2.231 0.194 1.00 53.31 209 LEU A C 1
ATOM 1738 O O . LEU A 1 209 ? 0.030 2.082 1.381 1.00 53.31 209 LEU A O 1
ATOM 1742 N N . GLU A 1 210 ? -0.615 2.476 -0.724 1.00 53.16 210 GLU A N 1
ATOM 1743 C CA . GLU A 1 210 ? -2.050 2.535 -0.433 1.00 53.16 210 GLU A CA 1
ATOM 1744 C C . GLU A 1 210 ? -2.790 1.234 -0.757 1.00 53.16 210 GLU A C 1
ATOM 1746 O O . GLU A 1 210 ? -3.638 0.819 0.032 1.00 53.16 210 GLU A O 1
ATOM 1751 N N . LEU A 1 211 ? -2.448 0.551 -1.854 1.00 52.97 211 LEU A N 1
ATOM 1752 C CA . LEU A 1 211 ? -3.069 -0.725 -2.246 1.00 52.97 211 LEU A CA 1
ATOM 1753 C C . LEU A 1 211 ? -2.456 -1.944 -1.541 1.00 52.97 211 LEU A C 1
ATOM 1755 O O . LEU A 1 211 ? -3.143 -2.904 -1.197 1.00 52.97 211 LEU A O 1
ATOM 1759 N N . VAL A 1 212 ? -1.154 -1.889 -1.294 1.00 49.12 212 VAL A N 1
ATOM 1760 C CA . VAL A 1 212 ? -0.293 -2.941 -0.741 1.00 49.12 212 VAL A CA 1
ATOM 1761 C C . VAL A 1 212 ? 0.512 -2.353 0.424 1.00 49.12 212 VAL A C 1
ATOM 1763 O O . VAL A 1 212 ? 1.709 -2.580 0.571 1.00 49.12 212 VAL A O 1
ATOM 1766 N N . SER A 1 213 ? -0.139 -1.557 1.276 1.00 56.41 213 SER A N 1
ATOM 1767 C CA . SER A 1 213 ? 0.437 -1.220 2.582 1.00 56.41 213 SER A CA 1
ATOM 1768 C C . SER A 1 213 ? 0.867 -2.512 3.278 1.00 56.41 213 SER A C 1
ATOM 1770 O O . SER A 1 213 ? 0.089 -3.475 3.324 1.00 56.41 213 SER A O 1
ATOM 1772 N N . LEU A 1 214 ? 2.097 -2.554 3.796 1.00 64.56 214 LEU A N 1
ATOM 1773 C CA . LEU A 1 214 ? 2.573 -3.706 4.557 1.00 64.56 214 LEU A CA 1
ATOM 1774 C C . LEU A 1 214 ? 1.648 -3.918 5.761 1.00 64.56 214 LEU A C 1
ATOM 1776 O O . LEU A 1 214 ? 1.057 -2.967 6.276 1.00 64.56 214 LEU A O 1
ATOM 1780 N N . LYS A 1 215 ? 1.516 -5.162 6.237 1.00 68.44 215 LYS A N 1
ATOM 1781 C CA . LYS A 1 215 ? 0.657 -5.474 7.398 1.00 68.44 215 LYS A CA 1
ATOM 1782 C C . LYS A 1 215 ? 0.945 -4.546 8.593 1.00 68.44 215 LYS A C 1
ATOM 1784 O O . LYS A 1 215 ? 0.008 -4.087 9.234 1.00 68.44 215 LYS A O 1
ATOM 1789 N N . ILE A 1 216 ? 2.211 -4.182 8.808 1.00 72.12 216 ILE A N 1
ATOM 1790 C CA . ILE A 1 216 ? 2.657 -3.251 9.861 1.00 72.12 216 ILE A CA 1
ATOM 1791 C C . ILE A 1 216 ? 2.143 -1.825 9.647 1.00 72.12 216 ILE A C 1
ATOM 1793 O O . ILE A 1 216 ? 1.691 -1.184 10.598 1.00 72.12 216 ILE A O 1
ATOM 1797 N N . ASP A 1 217 ? 2.175 -1.324 8.411 1.00 74.25 217 ASP A N 1
ATOM 1798 C CA . ASP A 1 217 ? 1.657 0.009 8.086 1.00 74.25 217 ASP A CA 1
ATOM 1799 C C . ASP A 1 217 ? 0.150 0.071 8.318 1.00 74.25 217 ASP A C 1
ATOM 1801 O O . ASP A 1 217 ? -0.369 1.087 8.777 1.00 74.25 217 ASP A O 1
ATOM 1805 N N . ARG A 1 218 ? -0.557 -1.029 8.032 1.00 80.00 218 ARG A N 1
ATOM 1806 C CA . ARG A 1 218 ? -2.000 -1.139 8.269 1.00 80.00 218 ARG A CA 1
ATOM 1807 C C . ARG A 1 218 ? -2.325 -1.095 9.758 1.00 80.00 218 ARG A C 1
ATOM 1809 O O . ARG A 1 218 ? -3.179 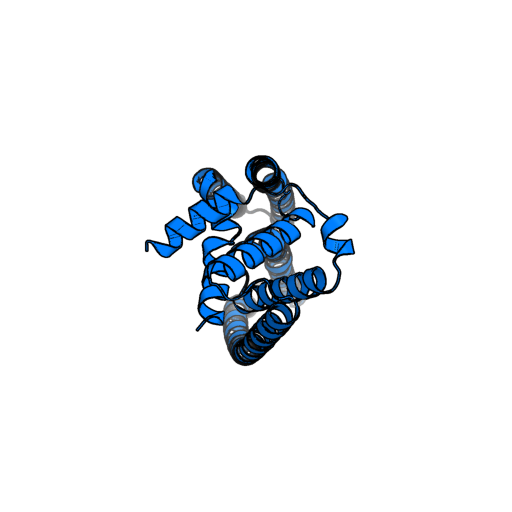-0.308 10.150 1.00 80.00 218 ARG A O 1
ATOM 1816 N N . VAL A 1 219 ? -1.604 -1.864 10.577 1.00 82.81 219 VAL A N 1
ATOM 1817 C CA . VAL A 1 219 ? -1.740 -1.823 12.045 1.00 82.81 219 VAL A CA 1
ATOM 1818 C C . VAL A 1 219 ? -1.426 -0.422 12.574 1.00 82.81 219 VAL A C 1
ATOM 1820 O O . VAL A 1 219 ? -2.189 0.118 13.364 1.00 82.81 219 VAL A O 1
ATOM 1823 N N . SER A 1 220 ? -0.365 0.221 12.080 1.00 84.12 220 SER A N 1
ATOM 1824 C CA . SER A 1 220 ? 0.025 1.571 12.514 1.00 84.12 220 SER A CA 1
ATOM 1825 C C . SER A 1 220 ? -1.012 2.642 12.158 1.00 84.12 220 SER A C 1
ATOM 1827 O O . SER A 1 220 ? -1.273 3.542 12.953 1.00 84.12 220 SER A O 1
ATOM 1829 N N . ARG A 1 221 ? -1.625 2.564 10.970 1.00 83.00 221 ARG A N 1
ATOM 1830 C CA . ARG A 1 221 ? -2.699 3.490 10.580 1.00 83.00 221 ARG A CA 1
ATOM 1831 C C . ARG A 1 221 ? -3.982 3.231 11.360 1.00 83.00 221 ARG A C 1
ATOM 1833 O O . ARG A 1 221 ? -4.638 4.195 11.747 1.00 83.00 221 ARG A O 1
ATOM 1840 N N . LEU A 1 222 ? -4.325 1.965 11.603 1.00 88.12 222 LEU A N 1
ATOM 1841 C CA . LEU A 1 222 ? -5.466 1.596 12.435 1.00 88.12 222 LEU A CA 1
ATOM 1842 C C . LEU A 1 222 ? -5.288 2.117 13.866 1.00 88.12 222 LEU A C 1
ATOM 1844 O O . LEU A 1 222 ? -6.189 2.777 14.373 1.00 88.12 222 LEU A O 1
ATOM 1848 N N . LEU A 1 223 ? -4.109 1.918 14.461 1.00 89.06 223 LEU A N 1
ATOM 1849 C CA . LEU A 1 223 ? -3.738 2.463 15.769 1.00 89.06 223 LEU A CA 1
ATOM 1850 C C . LEU A 1 223 ? -3.971 3.978 15.821 1.00 89.06 223 LEU A C 1
ATOM 1852 O O . LEU A 1 223 ? -4.727 4.457 16.662 1.00 89.06 223 LEU A O 1
ATOM 1856 N N . ARG A 1 224 ? -3.445 4.718 14.838 1.00 87.88 224 ARG A N 1
ATOM 1857 C CA . ARG A 1 224 ? -3.650 6.170 14.739 1.00 87.88 224 ARG A CA 1
ATOM 1858 C C . ARG A 1 224 ? -5.130 6.556 14.621 1.00 87.88 224 ARG A C 1
ATOM 1860 O O . ARG A 1 224 ? -5.545 7.576 15.170 1.00 87.88 224 ARG A O 1
ATOM 1867 N N . CYS A 1 225 ? -5.942 5.765 13.916 1.00 87.69 225 CYS A N 1
ATOM 1868 C CA . CYS A 1 225 ? -7.385 6.004 13.827 1.00 87.69 225 CYS A CA 1
ATOM 1869 C C . CYS A 1 225 ? -8.063 5.816 15.190 1.00 87.69 225 CYS A C 1
ATOM 1871 O O . CYS A 1 225 ? -8.850 6.668 15.594 1.00 87.69 225 CYS A O 1
ATOM 1873 N N . VAL A 1 226 ? -7.731 4.747 15.919 1.00 90.56 226 VAL A N 1
ATOM 1874 C CA . VAL A 1 226 ? -8.269 4.459 17.261 1.00 90.56 226 VAL A CA 1
ATOM 1875 C C . VAL A 1 226 ? -7.855 5.541 18.267 1.00 90.56 226 VAL A C 1
ATOM 1877 O O . VAL A 1 226 ? -8.704 6.056 18.995 1.00 90.56 226 VAL A O 1
ATOM 1880 N N . GLU A 1 227 ? -6.597 5.983 18.244 1.00 90.00 227 GLU A N 1
ATOM 1881 C CA . GLU A 1 227 ? -6.111 7.123 19.037 1.00 90.00 227 GLU A CA 1
ATOM 1882 C C . GLU A 1 227 ? -6.866 8.417 18.710 1.00 90.00 227 GLU A C 1
ATOM 1884 O O . GLU A 1 227 ? -7.271 9.160 19.607 1.00 90.00 227 GLU A O 1
ATOM 1889 N N . THR A 1 228 ? -7.112 8.673 17.422 1.00 86.94 228 THR A N 1
ATOM 1890 C CA . THR A 1 228 ? -7.886 9.839 16.978 1.00 86.94 228 THR A CA 1
ATOM 1891 C C . THR A 1 228 ? -9.328 9.750 17.478 1.00 86.94 228 THR A C 1
ATOM 1893 O O . THR A 1 228 ? -9.876 10.745 17.946 1.00 86.94 228 THR A O 1
ATOM 1896 N N . ILE A 1 229 ? -9.947 8.565 17.460 1.00 87.19 229 ILE A N 1
ATOM 1897 C CA . ILE A 1 229 ? -11.286 8.342 18.027 1.00 87.19 229 ILE A CA 1
ATOM 1898 C C . ILE A 1 229 ? -11.295 8.622 19.533 1.00 87.19 229 ILE A C 1
ATOM 1900 O O . ILE A 1 229 ? -12.172 9.347 20.008 1.00 87.19 229 ILE A O 1
ATOM 1904 N N . LYS A 1 230 ? -10.299 8.127 20.279 1.00 88.50 230 LYS A N 1
ATOM 1905 C CA . LYS A 1 230 ? -10.132 8.420 21.711 1.00 88.50 230 LYS A CA 1
ATOM 1906 C C . LYS A 1 230 ? -10.008 9.924 21.955 1.00 88.50 230 LYS A C 1
ATOM 1908 O O . LYS A 1 230 ? -10.679 10.461 22.835 1.00 88.50 230 LYS A O 1
ATOM 1913 N N . PHE A 1 231 ? -9.198 10.620 21.158 1.00 85.81 231 PHE A N 1
ATOM 1914 C CA . PHE A 1 231 ? -9.048 12.072 21.238 1.00 85.81 231 PHE A CA 1
ATOM 1915 C C . PHE A 1 231 ? -10.372 12.805 20.973 1.00 85.81 231 PHE A C 1
ATOM 1917 O O . PHE A 1 231 ? -10.755 13.681 21.747 1.00 85.81 231 PHE A O 1
ATOM 1924 N N . MET A 1 232 ? -11.115 12.402 19.937 1.00 82.69 232 MET A N 1
ATOM 1925 C CA . MET A 1 232 ? -12.431 12.967 19.612 1.00 82.69 232 MET A CA 1
ATOM 1926 C C . MET A 1 232 ? -13.456 12.754 20.734 1.00 82.69 232 MET A C 1
ATOM 1928 O O . MET A 1 232 ? -14.270 13.633 20.996 1.00 82.69 232 MET A O 1
ATOM 1932 N N . LEU A 1 233 ? -13.415 11.612 21.427 1.00 82.44 233 LEU A N 1
ATOM 1933 C CA . LEU A 1 233 ? -14.277 11.350 22.585 1.00 82.44 233 LEU A CA 1
ATOM 1934 C C . LEU A 1 233 ? -13.842 12.136 23.830 1.00 82.44 233 LEU A C 1
ATOM 1936 O O . LEU A 1 233 ? -14.683 12.512 24.651 1.00 82.44 233 LEU A O 1
ATOM 1940 N N . LYS A 1 234 ? -12.546 12.424 23.987 1.00 82.94 234 LYS A N 1
ATOM 1941 C CA . LYS A 1 234 ? -12.022 13.285 25.060 1.00 82.94 234 LYS A CA 1
ATOM 1942 C C . LYS A 1 234 ? -12.306 14.775 24.830 1.00 82.94 234 LYS A C 1
ATOM 1944 O O . LYS A 1 234 ? -12.469 15.495 25.809 1.00 82.94 234 LYS A O 1
ATOM 1949 N N . ASN A 1 235 ? -12.485 15.217 23.585 1.00 78.88 235 ASN A N 1
ATOM 1950 C CA . ASN A 1 235 ? -12.702 16.626 23.247 1.00 78.88 235 ASN A CA 1
ATOM 1951 C C . ASN A 1 235 ? -13.987 16.834 22.426 1.00 78.88 235 ASN A C 1
ATOM 1953 O O . ASN A 1 235 ? -13.967 16.817 21.196 1.00 78.88 235 ASN A O 1
ATOM 1957 N N . ASN A 1 236 ? -15.108 17.091 23.114 1.00 64.88 236 ASN A N 1
ATOM 1958 C CA . ASN A 1 236 ? -16.420 17.319 22.486 1.00 64.88 236 ASN A CA 1
ATOM 1959 C C . ASN A 1 236 ? -16.447 18.523 21.522 1.00 64.88 236 ASN A C 1
ATOM 1961 O O . ASN A 1 236 ? -17.223 18.512 20.569 1.00 64.88 236 ASN A O 1
ATOM 1965 N N . GLU A 1 237 ? -15.604 19.539 21.722 1.00 57.84 237 GLU A N 1
ATOM 1966 C CA . GLU A 1 237 ? -15.531 20.702 20.821 1.00 57.84 237 GLU A CA 1
ATOM 1967 C C . GLU A 1 237 ? -14.939 20.349 19.450 1.00 57.84 237 GLU A C 1
ATOM 1969 O O . GLU A 1 237 ? -15.406 20.844 18.425 1.00 57.84 237 GLU A O 1
ATOM 1974 N N . TYR A 1 238 ? -13.993 19.406 19.406 1.00 56.91 238 TYR A N 1
ATOM 1975 C CA . TYR A 1 238 ? -13.384 18.932 18.160 1.00 56.91 238 TYR A CA 1
ATOM 1976 C C . TYR A 1 238 ? -14.376 18.146 17.290 1.00 56.91 238 TYR A C 1
ATOM 1978 O O . TYR A 1 238 ? -14.295 18.160 16.064 1.00 56.91 238 TYR A O 1
ATOM 1986 N N . LYS A 1 239 ? -15.358 17.489 17.925 1.00 53.97 239 LYS A N 1
ATOM 1987 C CA . LYS A 1 239 ? -16.468 16.815 17.239 1.00 53.97 239 LYS A CA 1
ATOM 1988 C C . LYS A 1 239 ? -17.376 17.813 16.514 1.00 53.97 239 LYS A C 1
ATOM 1990 O O . LYS A 1 239 ? -17.891 17.476 15.459 1.00 53.97 239 LYS A O 1
ATOM 1995 N N . LYS A 1 240 ? -17.557 19.019 17.066 1.00 50.47 240 LYS A N 1
ATOM 1996 C CA . LYS A 1 240 ? -18.486 20.040 16.555 1.00 50.47 240 LYS A CA 1
ATOM 1997 C C . LYS A 1 240 ? -17.875 20.899 15.440 1.00 50.47 240 LYS A C 1
ATOM 1999 O O . LYS A 1 240 ? -18.598 21.346 14.561 1.00 50.47 240 LYS A O 1
ATOM 2004 N N . SER A 1 241 ? -16.555 21.111 15.453 1.00 49.28 241 SER A N 1
ATOM 2005 C CA . SER A 1 241 ? -15.848 21.881 14.415 1.00 49.28 241 SER A CA 1
ATOM 2006 C C . SER A 1 241 ? -15.521 21.075 13.152 1.00 49.28 241 SER A C 1
ATOM 2008 O O . SER A 1 241 ? -15.380 21.661 12.083 1.00 49.28 241 SER A O 1
ATOM 2010 N N . ASN A 1 242 ? -15.444 19.743 13.256 1.00 53.03 242 ASN A N 1
ATOM 2011 C CA . ASN A 1 242 ? -15.117 18.829 12.156 1.00 53.03 242 ASN A CA 1
ATOM 2012 C C . ASN A 1 242 ? -16.295 17.921 11.756 1.00 53.03 242 ASN A C 1
ATOM 2014 O O . ASN A 1 242 ? -16.073 16.784 11.334 1.00 53.03 242 ASN A O 1
ATOM 2018 N N . GLU A 1 243 ? -17.542 18.395 11.873 1.00 54.56 243 GLU A N 1
ATOM 2019 C CA . GLU A 1 243 ? -18.718 17.732 11.283 1.00 54.56 243 GLU A CA 1
ATOM 2020 C C . GLU A 1 243 ? -18.638 17.783 9.748 1.00 54.56 243 GLU A C 1
ATOM 2022 O O . GLU A 1 243 ? -19.340 18.519 9.056 1.00 54.56 243 GLU A O 1
ATOM 2027 N N . ILE A 1 244 ? -17.736 16.982 9.192 1.00 60.41 244 ILE A N 1
ATOM 2028 C CA . ILE A 1 244 ? -17.720 16.674 7.774 1.00 60.41 244 ILE A CA 1
ATOM 2029 C C . ILE A 1 244 ? -18.986 15.849 7.526 1.00 60.41 244 ILE A C 1
ATOM 2031 O O . ILE A 1 244 ? -19.205 14.820 8.171 1.00 60.41 244 ILE A O 1
ATOM 2035 N N . LYS A 1 245 ? -19.841 16.309 6.606 1.00 64.31 245 LYS A N 1
ATOM 2036 C CA . LYS A 1 245 ? -21.003 15.550 6.125 1.00 64.31 245 LYS A CA 1
ATOM 2037 C C . LYS A 1 245 ? -20.508 14.375 5.284 1.00 64.31 245 LYS A C 1
ATOM 2039 O O . LYS A 1 245 ? -20.445 14.452 4.062 1.00 64.31 245 LYS A O 1
ATOM 2044 N N . VAL A 1 246 ? -20.095 13.315 5.965 1.00 74.56 246 VAL A N 1
ATOM 2045 C CA . VAL A 1 246 ? -19.590 12.091 5.351 1.00 74.56 246 VAL A CA 1
ATOM 2046 C C . VAL A 1 246 ? -20.732 11.091 5.206 1.00 74.56 246 VAL A C 1
ATOM 2048 O O . VAL A 1 246 ? -21.502 10.882 6.142 1.00 74.56 246 VAL A O 1
ATOM 2051 N N . ASN A 1 247 ? -20.837 10.455 4.041 1.00 76.44 247 ASN A N 1
ATOM 2052 C CA . ASN A 1 247 ? -21.818 9.404 3.791 1.00 76.44 247 ASN A CA 1
ATOM 2053 C C . ASN A 1 247 ? -21.218 8.029 4.123 1.00 76.44 247 ASN A C 1
ATOM 2055 O O . ASN A 1 247 ? -20.318 7.549 3.431 1.00 76.44 247 ASN A O 1
ATOM 2059 N N . LEU A 1 248 ? -21.725 7.392 5.182 1.00 80.00 248 LEU A N 1
ATOM 2060 C CA . LEU A 1 248 ? -21.304 6.053 5.608 1.00 80.00 248 LEU A CA 1
ATOM 2061 C C . LEU A 1 248 ? -22.106 4.919 4.946 1.00 80.00 248 LEU A C 1
ATOM 2063 O O . LEU A 1 248 ? -21.716 3.765 5.094 1.00 80.00 248 LEU A O 1
ATOM 2067 N N . GLY A 1 249 ? -23.166 5.208 4.182 1.00 78.31 249 GLY A N 1
ATOM 2068 C CA . GLY A 1 249 ? -24.081 4.180 3.665 1.00 78.31 249 GLY A CA 1
ATOM 2069 C C . GLY A 1 249 ? -23.378 3.108 2.827 1.00 78.31 249 GLY A C 1
ATOM 2070 O O . GLY A 1 249 ? -23.538 1.915 3.067 1.00 78.31 249 GLY A O 1
ATOM 2071 N N . LYS A 1 250 ? -22.477 3.513 1.923 1.00 75.06 250 LYS A N 1
ATOM 2072 C CA . LYS A 1 250 ? -21.701 2.553 1.121 1.00 75.06 250 LYS A CA 1
ATOM 2073 C C . LYS A 1 250 ? -20.678 1.756 1.946 1.00 75.06 250 LYS A C 1
ATOM 2075 O O . LYS A 1 250 ? -20.321 0.641 1.575 1.00 75.06 250 LYS A O 1
ATOM 2080 N N . PHE A 1 251 ? -20.185 2.304 3.059 1.00 79.62 251 PHE A N 1
ATOM 2081 C CA . PHE A 1 251 ? -19.358 1.536 3.994 1.00 79.62 251 PHE A CA 1
ATOM 2082 C C . PHE A 1 251 ? -20.192 0.462 4.706 1.00 79.62 251 PHE A C 1
ATOM 2084 O O . PHE A 1 251 ? -19.749 -0.680 4.801 1.00 79.62 251 PHE A O 1
ATOM 2091 N N . GLU A 1 252 ? -21.402 0.801 5.150 1.00 81.94 252 GLU A N 1
ATOM 2092 C CA . GLU A 1 252 ? -22.311 -0.137 5.816 1.00 81.94 252 GLU A CA 1
ATOM 2093 C C . GLU A 1 252 ? -22.729 -1.284 4.887 1.00 81.94 252 GLU A C 1
ATOM 2095 O O . GLU A 1 252 ? -22.703 -2.443 5.297 1.00 81.94 252 GLU A O 1
ATOM 2100 N N . GLU A 1 253 ? -23.004 -0.999 3.611 1.00 82.19 253 GLU A N 1
ATOM 2101 C CA . GLU A 1 253 ? -23.260 -2.026 2.590 1.00 82.19 253 GLU A CA 1
ATOM 2102 C C . GLU A 1 253 ? -22.092 -3.015 2.447 1.00 82.19 253 GLU A C 1
ATOM 2104 O O . GLU A 1 253 ? -22.297 -4.232 2.446 1.00 82.19 253 GLU A O 1
ATOM 2109 N N . LEU A 1 254 ? -20.856 -2.508 2.364 1.00 78.81 254 LEU A N 1
ATOM 2110 C CA . LEU A 1 254 ? -19.656 -3.346 2.261 1.00 78.81 254 LEU A CA 1
ATOM 2111 C C . LEU A 1 254 ? -19.410 -4.165 3.534 1.00 78.81 254 LEU A C 1
ATOM 2113 O O . LEU A 1 254 ? -18.925 -5.294 3.452 1.00 78.81 254 LEU A O 1
ATOM 2117 N N . LEU A 1 255 ? -19.747 -3.616 4.702 1.00 79.88 255 LEU A N 1
ATOM 2118 C CA . LEU A 1 255 ? -19.658 -4.323 5.975 1.00 79.88 255 LEU A CA 1
ATOM 2119 C C . LEU A 1 255 ? -20.677 -5.474 6.050 1.00 79.88 255 LEU A C 1
ATOM 2121 O O . LEU A 1 255 ? -20.336 -6.570 6.490 1.00 79.88 255 LEU A O 1
ATOM 2125 N N . ILE A 1 256 ? -21.904 -5.259 5.567 1.00 82.12 256 ILE A N 1
ATOM 2126 C CA . ILE A 1 256 ? -22.929 -6.308 5.465 1.00 82.12 256 ILE A CA 1
ATOM 2127 C C . ILE A 1 256 ? -22.489 -7.397 4.477 1.00 82.12 256 ILE A C 1
ATOM 2129 O O . ILE A 1 256 ? -22.644 -8.581 4.773 1.00 82.12 256 ILE A O 1
ATOM 2133 N N . GLU A 1 257 ? -21.923 -7.027 3.320 1.00 79.50 257 GLU A N 1
ATOM 2134 C CA . GLU A 1 257 ? -21.381 -7.997 2.355 1.00 79.50 257 GLU A CA 1
ATOM 2135 C C . GLU A 1 257 ? -20.250 -8.834 2.975 1.00 79.50 257 GLU A C 1
ATOM 2137 O O . GLU A 1 257 ? -20.160 -10.034 2.717 1.00 79.50 257 GLU A O 1
ATOM 2142 N N . TYR A 1 258 ? -19.401 -8.213 3.801 1.00 79.81 258 TYR A N 1
ATOM 2143 C CA . TYR A 1 258 ? -18.316 -8.890 4.506 1.00 79.81 258 TYR A CA 1
ATOM 2144 C C . TYR A 1 258 ? -18.832 -9.892 5.544 1.00 79.81 258 TYR A C 1
ATOM 2146 O O . TYR A 1 258 ? -18.398 -11.035 5.534 1.00 79.81 258 TYR A O 1
ATOM 2154 N N . ASN A 1 259 ? -19.800 -9.501 6.376 1.00 76.81 259 ASN A N 1
ATOM 2155 C CA . ASN A 1 259 ? -20.349 -10.360 7.433 1.00 76.81 259 ASN A CA 1
ATOM 2156 C C . ASN A 1 259 ? -21.197 -11.539 6.908 1.00 76.81 259 ASN A C 1
ATOM 2158 O O . ASN A 1 259 ? -21.554 -12.422 7.683 1.00 76.81 259 ASN A O 1
ATOM 2162 N N . ARG A 1 260 ? -21.566 -11.547 5.617 1.00 72.50 260 ARG A N 1
ATOM 2163 C CA . ARG A 1 260 ? -22.305 -12.647 4.963 1.00 72.50 260 ARG A CA 1
ATOM 2164 C C . ARG A 1 260 ? -21.404 -13.747 4.382 1.00 72.50 260 ARG A C 1
ATOM 2166 O O . ARG A 1 260 ? -21.944 -14.764 3.952 1.00 72.50 260 ARG A O 1
ATOM 2173 N N . LYS A 1 261 ? -20.091 -13.522 4.288 1.00 52.38 261 LYS A N 1
ATOM 2174 C CA . LYS A 1 261 ? -19.102 -14.466 3.737 1.00 52.38 261 LYS A CA 1
ATOM 2175 C C . LYS A 1 261 ? -18.344 -15.168 4.851 1.00 52.38 261 LYS A C 1
ATOM 2177 O O . LYS A 1 261 ? -17.980 -16.337 4.615 1.00 52.38 261 LYS A O 1
#

Secondary structure (DSSP, 8-state):
-HHHHHHHIIIIITSHHHHTGGGGHHHHHHHHHHHHHHHHHHHHHHHHTT--HHHHHHH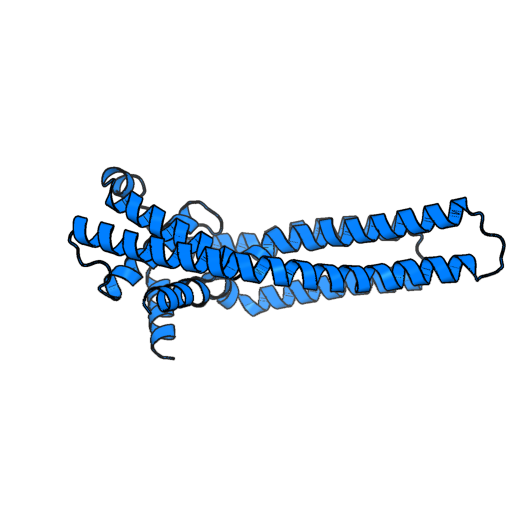HHHHHHHHHHHHIIIIIHHHHHHHHHHHSS-TTSHHHHHHHHHHHHHHHHHTTSS-S-HHHHHHHHHHHHHHHHHHHHHHHHHHHHHHHHHHHHHHHHHHHHHHHHHHHHHHS-SS--HHHHHHHHHHHHHHHHHIIIIIIHHHIIIIIHHHS--HHHHHHHHHHHHHHHHHHHH-HHHHHHT------HHHHHHHHHHHT-

Radius of gyration: 24.54 Å; chains: 1; bounding box: 65×36×64 Å

Organism: NCBI:txid2026186